Protein AF-A0A6J3I963-F1 (afdb_monomer)

Solvent-accessible surface area (backbone atoms only — not comparable to full-atom values): 12474 Å² total; per-residue (Å²): 133,84,86,84,86,81,82,81,79,80,83,80,79,73,51,94,87,76,82,54,86,85,80,72,84,75,71,73,79,71,76,71,75,76,72,81,67,88,67,84,77,76,77,52,69,67,61,50,49,66,73,35,39,50,32,59,36,83,38,82,44,74,63,53,57,75,84,68,79,45,98,51,82,44,57,46,68,50,53,48,75,38,35,34,54,40,64,46,51,100,45,92,63,35,38,63,40,69,78,34,71,48,73,48,76,45,81,36,41,32,42,38,88,96,61,64,49,81,40,81,46,75,45,80,27,29,77,35,41,44,71,40,73,53,75,86,74,62,89,61,65,83,75,59,95,61,68,88,52,67,83,51,92,48,88,66,37,42,50,38,82,87,74,46,47,64,34,48,40,69,69,57,44,56,56,15,51,80,67,72,23,45,56,41,68,89,77,60,44,66,40,76,71,81,126

Radius of gyration: 38.22 Å; Cα contacts (8 Å, |Δi|>4): 260; chains: 1; bounding box: 121×58×54 Å

Organism: Sapajus apella (NCBI:txid9515)

Foldseek 3Di:
DDDDDDDDDPDQDADPPPRDRPPDPPPPPPPDPPDPPPDPPDDDPVNVQVVQAWWWDWDKDFDDCVLVVDPFPDKVPRIDIATDTGGDDPDPQWDKDAPDKDWDKDWIWGHDPPDIDIDIDIDIHGPGIDIDGDDPPDPPPCPDPQPPQDDDPDPQWDQDSPHSDTWGDPVLQVVLVVVCFGQDTPNRDTDHPDD

Secondary structure (DSSP, 8-state):
---------------TTT-S---------------------PPPHHHHHHHHBSEEEEEEEE--TTTTT---SEEESSEEEEEEEESB-SSTTEEEEEEEEEEEEEEEEEE-SS--EEEEEEEEEEEEEEEEEPP-------------PPPPSSTTEEE-TTT--EEE-HHHHHHHHTTTEEEPTTT--EEE---

InterPro domains:
  IPR000072 PDGF/VEGF domain [PF00341] (54-131)
  IPR000072 PDGF/VEGF domain [PS50278] (41-136)
  IPR000072 PDGF/VEGF domain [SM00141] (52-133)
  IPR000072 PDGF/VEGF domain [cd00135] (52-134)
  IPR023581 Platelet-derived growth factor, conserved site [PS00249] (77-89)
  IPR029034 Cystine-knot cytokine [G3DSA:2.10.90.10] (37-145)
  IPR029034 Cystine-knot cytokine [SSF57501] (39-135)
  IPR036841 Vascular endothelial growth factor, heparin-binding domain superfamily [G3DSA:2.10.160.10] (146-195)
  IPR036841 Vascular endothelial growth factor, heparin-binding domain superfamily [SSF57593] (144-195)
  IPR050507 Platelet-derived/Vascular endothelial growth factor [PTHR12025] (23-195)

Sequence (195 aa):
MQPLDMLGSAAWIFDAATGAPVGFWARASVSQPDAPGHQKKVVSWIDVYTRATCQPREVVVPLTVELMGTVAKQLVPSCVTVQRCGGCCPDDGLECVPTGQHQVRMQILMIRYPSSQLGEMSLEEHSQCECRPKRKGSAVKPDSPRPLCPRCTQRHQRPDHRTCRCRCRRRSFLRCQGRGLELNPDTCRCRKLRR

Structure (mmCIF, N/CA/C/O backbone):
data_AF-A0A6J3I963-F1
#
_entry.id   AF-A0A6J3I963-F1
#
loop_
_atom_site.group_PDB
_atom_site.id
_atom_site.type_symbol
_atom_site.label_atom_id
_atom_site.label_alt_id
_atom_site.label_comp_id
_atom_site.label_asym_id
_atom_site.label_entity_id
_atom_site.label_seq_id
_atom_site.pdbx_PDB_ins_code
_atom_site.Cartn_x
_atom_site.Cartn_y
_atom_site.Cartn_z
_atom_site.occupancy
_atom_site.B_iso_or_equiv
_atom_site.auth_seq_id
_atom_site.auth_comp_id
_atom_site.auth_asym_id
_atom_site.auth_atom_id
_atom_site.pdbx_PDB_model_num
ATOM 1 N N . MET A 1 1 ? -52.551 1.669 17.337 1.00 34.06 1 MET A N 1
ATOM 2 C CA . MET A 1 1 ? -53.541 0.642 17.718 1.00 34.06 1 MET A CA 1
ATOM 3 C C . MET A 1 1 ? -53.037 -0.703 17.216 1.00 34.06 1 MET A C 1
ATOM 5 O O . MET A 1 1 ? -52.920 -0.873 16.012 1.00 34.06 1 MET A O 1
ATOM 9 N N . GLN A 1 2 ? -52.638 -1.581 18.143 1.00 37.78 2 GLN A N 1
ATOM 10 C CA . GLN A 1 2 ? -52.488 -3.029 17.918 1.00 37.78 2 GLN A CA 1
ATOM 11 C C . GLN A 1 2 ? -53.884 -3.659 17.721 1.00 37.78 2 GLN A C 1
ATOM 13 O O . GLN A 1 2 ? -54.884 -2.992 18.001 1.00 37.78 2 GLN A O 1
ATOM 18 N N . PRO A 1 3 ? -53.965 -4.908 17.238 1.00 40.69 3 PRO A N 1
ATOM 19 C CA . PRO A 1 3 ? -54.014 -6.062 18.158 1.00 40.69 3 PRO A CA 1
ATOM 20 C C . PRO A 1 3 ? -53.056 -7.188 17.704 1.00 40.69 3 PRO A C 1
ATOM 22 O O . PRO A 1 3 ? -52.838 -7.367 16.511 1.00 40.69 3 PRO A O 1
ATOM 25 N N . LEU A 1 4 ? -52.224 -7.767 18.577 1.00 31.41 4 LEU A N 1
ATOM 26 C CA . LEU A 1 4 ? -52.459 -8.827 19.582 1.00 31.41 4 LEU A CA 1
ATOM 27 C C . LEU A 1 4 ? -52.826 -10.217 19.007 1.00 31.41 4 LEU A C 1
ATOM 29 O O . LEU A 1 4 ? -53.927 -10.431 18.516 1.00 31.41 4 LEU A O 1
ATOM 33 N N . ASP A 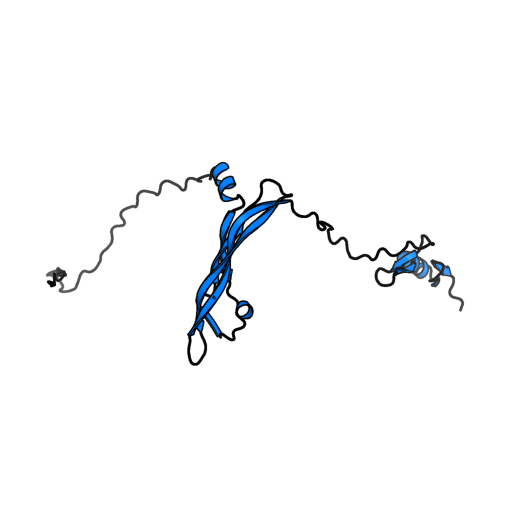1 5 ? -51.848 -11.119 19.168 1.00 33.59 5 ASP A N 1
ATOM 34 C CA . ASP A 1 5 ? -51.908 -12.552 19.490 1.00 33.59 5 ASP A CA 1
ATOM 35 C C . ASP A 1 5 ? -52.588 -13.560 18.552 1.00 33.59 5 ASP A C 1
ATOM 37 O O . ASP A 1 5 ? -53.805 -13.693 18.493 1.00 33.59 5 ASP A O 1
ATOM 41 N N . MET A 1 6 ? -51.755 -14.434 17.977 1.00 34.56 6 MET A N 1
ATOM 42 C CA . MET A 1 6 ? -52.107 -15.839 17.765 1.00 34.56 6 MET A CA 1
ATOM 43 C C . MET A 1 6 ? -50.987 -16.715 18.324 1.00 34.56 6 MET A C 1
ATOM 45 O O . MET A 1 6 ? -49.927 -16.878 17.717 1.00 34.56 6 MET A O 1
ATOM 49 N N . LEU A 1 7 ? -51.240 -17.252 19.519 1.00 39.47 7 LEU A N 1
ATOM 50 C CA . LEU A 1 7 ? -50.490 -18.345 20.122 1.00 39.47 7 LEU A CA 1
ATOM 51 C C . LEU A 1 7 ? -50.419 -19.517 19.132 1.00 39.47 7 LEU A C 1
ATOM 53 O O . LEU A 1 7 ? -51.440 -20.106 18.781 1.00 39.47 7 LEU A O 1
ATOM 57 N N . GLY A 1 8 ? -49.207 -19.894 18.723 1.00 36.50 8 GLY A N 1
ATOM 58 C CA . GLY A 1 8 ? -48.962 -21.159 18.040 1.00 36.50 8 GLY A CA 1
ATO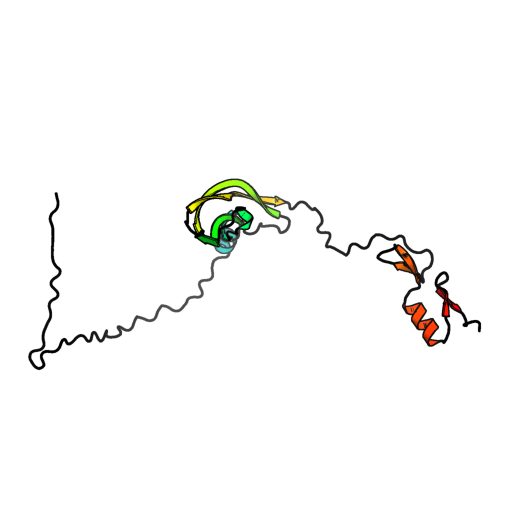M 59 C C . GLY A 1 8 ? -49.196 -22.316 19.007 1.00 36.50 8 GLY A C 1
ATOM 60 O O . GLY A 1 8 ? -48.371 -22.583 19.879 1.00 36.50 8 GLY A O 1
ATOM 61 N N . SER A 1 9 ? -50.337 -22.989 18.874 1.00 36.78 9 SER A N 1
ATOM 62 C CA . SER A 1 9 ? -50.649 -24.211 19.608 1.00 36.78 9 SER A CA 1
ATOM 63 C C . SER A 1 9 ? -49.669 -25.321 19.216 1.00 36.78 9 SER A C 1
ATOM 65 O O . SER A 1 9 ? -49.725 -25.853 18.109 1.00 36.78 9 SER A O 1
ATOM 67 N N . ALA A 1 10 ? -48.772 -25.692 20.128 1.00 41.00 10 ALA A N 1
ATOM 68 C CA . ALA A 1 10 ? -48.041 -26.949 20.037 1.00 41.00 10 ALA A CA 1
ATOM 69 C C . ALA A 1 10 ? -49.033 -28.092 20.301 1.00 41.00 10 ALA A C 1
ATOM 71 O O . ALA A 1 10 ? -49.456 -28.312 21.436 1.00 41.00 10 ALA A O 1
ATOM 72 N N . ALA A 1 11 ? -49.453 -28.783 19.242 1.00 39.06 11 ALA A N 1
ATOM 73 C CA . ALA A 1 11 ? -50.244 -29.998 19.363 1.00 39.06 11 ALA A CA 1
ATOM 74 C C . ALA A 1 11 ? -49.328 -31.139 19.832 1.00 39.06 11 ALA A C 1
ATOM 76 O O . ALA A 1 11 ? -48.533 -31.674 19.061 1.00 39.06 11 ALA A O 1
ATOM 77 N N . TRP A 1 12 ? -49.423 -31.490 21.112 1.00 43.06 12 TRP A N 1
ATOM 78 C CA . TRP A 1 12 ? -48.764 -32.662 21.678 1.00 43.06 12 TRP A CA 1
ATOM 79 C C . TRP A 1 12 ? -49.639 -33.887 21.409 1.00 43.06 12 TRP A C 1
ATOM 81 O O . TRP A 1 12 ? -50.670 -34.068 22.054 1.00 43.06 12 TRP A O 1
ATOM 91 N N . ILE A 1 13 ? -49.254 -34.719 20.440 1.00 50.88 13 ILE A N 1
ATOM 92 C CA . ILE A 1 13 ? -49.876 -36.034 20.260 1.00 50.88 13 ILE A CA 1
ATOM 93 C C . ILE A 1 13 ? -49.223 -36.982 21.272 1.00 50.88 13 ILE A C 1
ATOM 95 O O . ILE A 1 13 ? -48.041 -37.301 21.156 1.00 50.88 13 ILE A O 1
ATOM 99 N N . PHE A 1 14 ? -49.983 -37.388 22.289 1.00 40.78 14 PHE A N 1
ATOM 100 C CA . PHE A 1 14 ? -49.601 -38.446 23.223 1.00 40.78 14 PHE A CA 1
ATOM 101 C C . PHE A 1 14 ? -50.025 -39.806 22.661 1.00 40.78 14 PHE A C 1
ATOM 103 O O . PHE A 1 14 ? -51.159 -39.962 22.211 1.00 40.78 14 PHE A O 1
ATOM 110 N N . ASP A 1 15 ? -49.125 -40.789 22.712 1.00 47.22 15 ASP A N 1
ATOM 111 C CA . ASP A 1 15 ? -49.426 -42.176 22.356 1.00 47.22 15 ASP A CA 1
ATOM 112 C C . ASP A 1 15 ? -50.067 -42.900 23.556 1.00 47.22 15 ASP A C 1
ATOM 114 O O . ASP A 1 15 ? -49.553 -42.850 24.681 1.00 47.22 15 ASP A O 1
ATOM 118 N N . ALA A 1 16 ? -51.213 -43.548 23.334 1.00 48.03 16 ALA A N 1
ATOM 119 C CA . ALA A 1 16 ? -52.093 -44.057 24.390 1.00 48.03 16 ALA A CA 1
ATOM 120 C C . ALA A 1 16 ? -51.614 -45.370 25.047 1.00 48.03 16 ALA A C 1
ATOM 122 O O . ALA A 1 16 ? -52.297 -45.893 25.924 1.00 48.03 16 ALA A O 1
ATOM 123 N N . ALA A 1 17 ? -50.448 -45.900 24.663 1.00 53.09 17 ALA A N 1
ATOM 124 C CA . ALA A 1 17 ? -49.918 -47.146 25.222 1.00 53.09 17 ALA A CA 1
ATOM 125 C C . ALA A 1 17 ? -48.859 -46.958 26.330 1.00 53.09 17 ALA A C 1
ATOM 127 O O . ALA A 1 17 ? -48.680 -47.862 27.143 1.00 53.09 17 ALA A O 1
ATOM 128 N N . THR A 1 18 ? -48.152 -45.820 26.391 1.00 58.38 18 THR A N 1
ATOM 129 C CA . THR A 1 18 ? -46.980 -45.663 27.289 1.00 58.38 18 THR A CA 1
ATOM 130 C C . THR A 1 18 ? -46.799 -44.286 27.933 1.00 58.38 18 THR A C 1
ATOM 132 O O . THR A 1 18 ? -45.948 -44.154 28.810 1.00 58.38 18 THR A O 1
ATOM 135 N N . GLY A 1 19 ? -47.582 -43.262 27.570 1.00 53.75 19 GLY A N 1
ATOM 136 C CA . GLY A 1 19 ? -47.569 -41.972 28.280 1.00 53.75 19 GLY A CA 1
ATOM 137 C C . GLY A 1 19 ? -46.235 -41.204 28.249 1.00 53.75 19 GLY A C 1
ATOM 138 O O . GLY A 1 19 ? -45.990 -40.386 29.133 1.00 53.75 19 GLY A O 1
ATOM 139 N N . ALA A 1 20 ? -45.375 -41.437 27.250 1.00 42.94 20 ALA A N 1
ATOM 140 C CA . ALA A 1 20 ? -44.110 -40.721 27.052 1.00 42.94 20 ALA A CA 1
ATOM 141 C C . ALA A 1 20 ? -44.121 -39.902 25.742 1.00 42.94 20 ALA A C 1
ATOM 143 O O . ALA A 1 20 ? -44.754 -40.322 24.770 1.00 42.94 20 ALA A O 1
ATOM 144 N N . PRO A 1 21 ? -43.420 -38.751 25.668 1.00 45.41 21 PRO A N 1
ATOM 145 C CA . PRO A 1 21 ? -43.322 -37.976 24.433 1.00 45.41 21 PRO A CA 1
ATOM 146 C C . PRO A 1 21 ? -42.456 -38.714 23.398 1.00 45.41 21 PRO A C 1
ATOM 148 O O . PRO A 1 21 ? -41.246 -38.860 23.575 1.00 45.41 21 PRO A O 1
ATOM 151 N N . VAL A 1 22 ? -43.055 -39.155 22.286 1.00 48.78 22 VAL A N 1
ATOM 152 C CA . VAL A 1 22 ? -42.331 -39.761 21.153 1.00 48.78 22 VAL A CA 1
ATOM 153 C C . VAL A 1 22 ? -41.760 -38.648 20.271 1.00 48.78 22 VAL A C 1
ATOM 155 O O . VAL A 1 22 ? -42.289 -38.296 19.222 1.00 48.78 22 VAL A O 1
ATOM 158 N N . GLY A 1 23 ? -40.670 -38.045 20.735 1.00 42.94 23 GLY A N 1
ATOM 159 C CA . GLY A 1 23 ? -39.890 -37.063 19.989 1.00 42.94 23 GLY A CA 1
ATOM 160 C C . GLY A 1 23 ? -38.684 -37.694 19.299 1.00 42.94 23 GLY A C 1
ATOM 161 O O . GLY A 1 23 ? -37.558 -37.361 19.643 1.00 42.94 23 GLY A O 1
ATOM 162 N N . PHE A 1 24 ? -38.893 -38.586 18.328 1.00 34.38 24 PHE A N 1
ATOM 163 C CA . PHE A 1 24 ? -37.840 -38.973 17.384 1.00 34.38 24 PHE A CA 1
ATOM 164 C C . PHE A 1 24 ? -38.253 -38.547 15.981 1.00 34.38 24 PHE A C 1
ATOM 166 O O . PHE A 1 24 ? -38.860 -39.297 15.222 1.00 34.38 24 PHE A O 1
ATOM 173 N N . TRP A 1 25 ? -37.877 -37.324 15.614 1.00 35.88 25 TRP A N 1
ATOM 174 C CA . TRP A 1 25 ? -37.711 -36.988 14.207 1.00 35.88 25 TRP A CA 1
ATOM 175 C C . TRP A 1 25 ? -36.492 -37.765 13.699 1.00 35.88 25 TRP A C 1
ATOM 177 O O . TRP A 1 25 ? -35.382 -37.240 13.631 1.00 35.88 25 TRP A O 1
ATOM 187 N N . ALA A 1 26 ? -36.691 -39.032 13.333 1.00 40.09 26 ALA A N 1
ATOM 188 C CA . ALA A 1 26 ? -35.841 -39.663 12.340 1.00 40.09 26 ALA A CA 1
ATOM 189 C C . ALA A 1 26 ? -36.139 -38.937 11.028 1.00 40.09 26 ALA A C 1
ATOM 191 O O . ALA A 1 26 ? -37.067 -39.270 10.293 1.00 40.09 26 ALA A O 1
ATOM 192 N N . ARG A 1 27 ? -35.397 -37.855 10.787 1.00 39.19 27 ARG A N 1
ATOM 193 C CA . ARG A 1 27 ? -35.377 -37.172 9.503 1.00 39.19 27 ARG A CA 1
ATOM 194 C C . ARG A 1 27 ? -34.900 -38.220 8.506 1.00 39.19 27 ARG A C 1
ATOM 196 O O . ARG A 1 27 ? -33.710 -38.517 8.460 1.00 39.19 27 ARG A O 1
ATOM 203 N N . ALA A 1 28 ? -35.839 -38.823 7.777 1.00 37.72 28 ALA A N 1
ATOM 204 C CA . ALA A 1 28 ? -35.523 -39.609 6.603 1.00 37.72 28 ALA A CA 1
ATOM 205 C C . ALA A 1 28 ? -34.565 -38.752 5.779 1.00 37.72 28 ALA A C 1
ATOM 207 O O . ALA A 1 28 ? -34.888 -37.616 5.415 1.00 37.72 28 ALA A O 1
ATOM 208 N N . SER A 1 29 ? -33.349 -39.253 5.594 1.00 37.66 29 SER A N 1
ATOM 209 C CA . SER A 1 29 ? -32.393 -38.711 4.651 1.00 37.66 29 SER A CA 1
ATOM 210 C C . SER A 1 29 ? -33.042 -38.818 3.280 1.00 37.66 29 SER A C 1
ATOM 212 O O . SER A 1 29 ? -32.926 -39.835 2.602 1.00 37.66 29 SER A O 1
ATOM 214 N N . VAL A 1 30 ? -33.789 -37.776 2.914 1.00 39.50 30 VAL A N 1
ATOM 215 C CA . VAL A 1 30 ? -34.078 -37.441 1.530 1.00 39.50 30 VAL A CA 1
ATOM 216 C C . VAL A 1 30 ? -32.709 -37.381 0.885 1.00 39.50 30 VAL A C 1
ATOM 218 O O . VAL A 1 30 ? -31.916 -36.493 1.200 1.00 39.50 30 VAL A O 1
ATOM 221 N N . SER A 1 31 ? -32.410 -38.390 0.074 1.00 43.31 31 SER A N 1
ATOM 222 C CA . SER A 1 31 ? -31.263 -38.414 -0.810 1.00 43.31 31 SER A CA 1
ATOM 223 C C . SER A 1 31 ? -31.279 -37.097 -1.573 1.00 43.31 31 SER A C 1
ATOM 225 O O . SER A 1 31 ? -32.116 -36.891 -2.453 1.00 43.31 31 SER A O 1
ATOM 227 N N . GLN A 1 32 ? -30.422 -36.162 -1.156 1.00 45.88 32 GLN A N 1
ATOM 228 C CA . GLN A 1 32 ? -30.150 -34.970 -1.938 1.00 45.88 32 GLN A CA 1
ATOM 229 C C . GLN A 1 32 ? -29.733 -35.473 -3.319 1.00 45.88 32 GLN A C 1
ATOM 231 O O . GLN A 1 32 ? -28.824 -36.303 -3.381 1.00 45.88 32 GLN A O 1
ATOM 236 N N . PRO A 1 33 ? -30.391 -35.036 -4.406 1.00 45.09 33 PRO A N 1
ATOM 237 C CA . PRO A 1 33 ? -29.907 -35.358 -5.733 1.00 45.09 33 PRO A CA 1
ATOM 238 C C . PRO A 1 33 ? -28.466 -34.864 -5.814 1.00 45.09 33 PRO A C 1
ATOM 240 O O . PRO A 1 33 ? -28.183 -33.717 -5.451 1.00 45.09 33 PRO A O 1
ATOM 243 N N . ASP A 1 34 ? -27.576 -35.776 -6.204 1.00 43.50 34 ASP A N 1
ATOM 244 C CA . ASP A 1 34 ? -26.158 -35.542 -6.414 1.00 43.50 34 ASP A CA 1
ATOM 245 C C . ASP A 1 34 ? -25.936 -34.155 -7.009 1.00 43.50 34 ASP A C 1
ATOM 247 O O . ASP A 1 34 ? -26.450 -33.820 -8.082 1.00 43.50 34 ASP A O 1
ATOM 251 N N . ALA A 1 35 ? -25.199 -33.325 -6.266 1.00 56.38 35 ALA A N 1
ATOM 252 C CA . ALA A 1 35 ? -24.779 -32.023 -6.741 1.00 56.38 35 ALA A CA 1
ATOM 253 C C . ALA A 1 35 ? -24.167 -32.212 -8.139 1.00 56.38 35 ALA A C 1
ATOM 255 O O . ALA A 1 35 ? -23.277 -33.059 -8.287 1.00 56.38 35 ALA A O 1
ATOM 256 N N . PRO A 1 36 ? -24.621 -31.472 -9.169 1.00 51.66 36 PRO A N 1
ATOM 257 C CA . PRO A 1 36 ? -24.020 -31.579 -10.485 1.00 51.66 36 PRO A CA 1
ATOM 258 C C . PRO A 1 36 ? -22.542 -31.266 -10.296 1.00 51.66 36 PRO A C 1
ATOM 260 O O . PRO A 1 36 ? -22.197 -30.236 -9.708 1.00 51.66 36 PRO A O 1
ATOM 263 N N . GLY A 1 37 ? -21.710 -32.236 -10.685 1.00 49.84 37 GLY A N 1
ATOM 264 C CA . GLY A 1 37 ? -20.303 -32.310 -10.329 1.00 49.84 37 GLY A CA 1
ATOM 265 C C . GLY A 1 37 ? -19.619 -30.960 -10.423 1.00 49.84 37 GLY A C 1
ATOM 266 O O . GLY A 1 37 ? -19.950 -30.164 -11.297 1.00 49.84 37 GLY A O 1
ATOM 267 N N . HIS A 1 38 ? -18.678 -30.721 -9.510 1.00 63.34 38 HIS A N 1
ATOM 268 C CA . HIS A 1 38 ? -17.815 -29.546 -9.459 1.00 63.34 38 HIS A CA 1
ATOM 269 C C . HIS A 1 38 ? -17.193 -29.287 -10.841 1.00 63.34 38 HIS A C 1
ATOM 271 O O . HIS A 1 38 ? -16.091 -29.742 -11.155 1.00 63.34 38 HIS A O 1
ATOM 277 N N . GLN A 1 39 ? -17.937 -28.598 -11.707 1.00 63.56 39 GLN A N 1
ATOM 278 C CA . GLN A 1 39 ? -17.467 -28.187 -13.008 1.00 63.56 39 GLN A CA 1
ATOM 279 C C . GLN A 1 39 ? -16.345 -27.220 -12.692 1.00 63.56 39 GLN A C 1
ATOM 281 O O . GLN A 1 39 ? -16.548 -26.228 -11.987 1.00 63.56 39 GLN A O 1
ATOM 286 N N . LYS A 1 40 ? -15.140 -27.536 -13.167 1.00 74.81 40 LYS A N 1
ATOM 287 C CA . LYS A 1 40 ? -14.005 -26.622 -13.102 1.00 74.81 40 LYS A CA 1
ATOM 288 C C . LYS A 1 40 ? -14.381 -25.397 -13.933 1.00 74.81 40 LYS A C 1
ATOM 290 O O . LYS A 1 40 ? -14.152 -2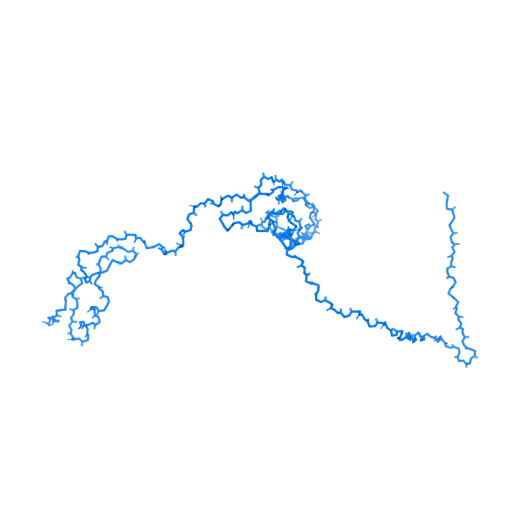5.366 -15.138 1.00 74.81 40 LYS A O 1
ATOM 295 N N . LYS A 1 41 ? -15.034 -24.420 -13.301 1.00 84.12 41 LYS A N 1
ATOM 296 C CA . LYS A 1 41 ? -15.456 -23.174 -13.932 1.00 84.12 41 LYS A CA 1
ATOM 297 C C . LYS A 1 41 ? -14.197 -22.364 -14.200 1.00 84.12 41 LYS A C 1
ATOM 299 O O . LYS A 1 41 ? -13.683 -21.683 -13.316 1.00 84.12 41 LYS A O 1
ATOM 304 N N . VAL A 1 42 ? -13.666 -22.499 -15.410 1.00 89.25 42 VAL A N 1
ATOM 305 C CA . VAL A 1 42 ? -12.550 -21.679 -15.874 1.00 89.25 42 VAL A CA 1
ATOM 306 C C . VAL A 1 42 ? -13.076 -20.258 -16.023 1.00 89.25 42 VAL A C 1
ATOM 308 O O . VAL A 1 42 ? -14.026 -20.012 -16.764 1.00 89.25 42 VAL A O 1
ATOM 311 N N . VAL A 1 43 ? -12.493 -19.329 -15.271 1.00 91.62 43 VAL A N 1
ATOM 312 C CA . VAL A 1 43 ? -12.813 -17.909 -15.419 1.00 91.62 43 VAL A CA 1
ATOM 313 C C . VAL A 1 43 ? -12.223 -17.420 -16.740 1.00 91.62 43 VAL A C 1
ATOM 315 O O . VAL A 1 43 ? -11.081 -17.758 -17.057 1.00 91.62 43 VAL A O 1
ATOM 318 N N . SER A 1 44 ? -12.992 -16.653 -17.517 1.00 95.44 44 SER A N 1
ATOM 319 C CA . SER A 1 44 ? -12.535 -16.174 -18.822 1.00 95.44 44 SER A CA 1
ATOM 320 C C . SER A 1 44 ? -11.318 -15.253 -18.675 1.00 95.44 44 SER A C 1
ATOM 322 O O . SER A 1 44 ? -11.162 -14.562 -17.666 1.00 95.44 44 SER A O 1
ATOM 324 N N . TRP A 1 45 ? -10.445 -15.221 -19.684 1.00 93.94 45 TRP A N 1
ATOM 325 C CA . TRP A 1 45 ? -9.258 -14.360 -19.649 1.00 93.94 45 TRP A CA 1
ATOM 326 C C . TRP A 1 45 ? -9.622 -12.876 -19.514 1.00 93.94 45 TRP A C 1
ATOM 328 O O . TRP A 1 45 ? -8.970 -12.161 -18.758 1.00 93.94 45 TRP A O 1
ATOM 338 N N . ILE A 1 46 ? -10.699 -12.436 -20.173 1.00 94.06 46 ILE A N 1
ATOM 339 C CA . ILE A 1 46 ? -11.207 -11.061 -20.074 1.00 94.06 46 ILE A CA 1
ATOM 340 C C . ILE A 1 46 ? -11.595 -10.752 -18.623 1.00 94.06 46 ILE A C 1
ATOM 342 O O . ILE A 1 46 ? -11.143 -9.755 -18.070 1.00 94.06 46 ILE A O 1
ATOM 346 N N . ASP A 1 47 ? -12.330 -11.648 -17.960 1.00 93.56 47 ASP A N 1
ATOM 347 C CA . ASP A 1 47 ? -12.724 -11.458 -16.559 1.00 93.56 47 ASP A CA 1
ATOM 348 C C . ASP A 1 47 ? -11.524 -11.464 -15.605 1.00 93.56 47 ASP A C 1
ATOM 350 O O . ASP A 1 47 ? -11.542 -10.803 -14.566 1.00 93.56 47 ASP A O 1
ATOM 354 N N . VAL A 1 48 ? -10.478 -12.236 -15.910 1.00 93.75 48 VAL A N 1
ATOM 355 C CA . VAL A 1 48 ? -9.226 -12.203 -15.143 1.00 93.75 48 VAL A CA 1
ATOM 356 C C . VAL A 1 48 ? -8.525 -10.864 -15.348 1.00 93.75 48 VAL A C 1
ATOM 358 O O . VAL A 1 48 ? -8.157 -10.228 -14.365 1.00 93.75 48 VAL A O 1
ATOM 361 N N . TYR A 1 49 ? -8.387 -10.411 -16.593 1.00 92.94 49 TYR A N 1
ATOM 362 C CA . TYR A 1 49 ? -7.708 -9.167 -16.944 1.00 92.94 49 TYR A CA 1
ATOM 363 C C . TYR A 1 49 ? -8.410 -7.939 -16.350 1.00 92.94 49 TYR A C 1
ATOM 365 O O . TYR A 1 49 ? -7.794 -7.157 -15.623 1.00 92.94 49 TYR A O 1
ATOM 373 N N . THR A 1 50 ? -9.722 -7.811 -16.555 1.00 92.19 50 THR A N 1
ATOM 374 C CA . THR A 1 50 ? -10.528 -6.708 -16.013 1.00 92.19 50 THR A CA 1
ATOM 375 C C . THR A 1 50 ? -10.488 -6.696 -14.489 1.00 92.19 50 THR A C 1
ATOM 377 O O . THR A 1 50 ? -10.259 -5.653 -13.880 1.00 92.19 50 THR A O 1
ATOM 380 N N . ARG A 1 51 ? -10.607 -7.864 -13.841 1.00 93.31 51 ARG A N 1
ATOM 381 C CA . ARG A 1 51 ? -10.491 -7.951 -12.378 1.00 93.31 51 ARG A CA 1
ATOM 382 C C . ARG A 1 51 ? -9.070 -7.815 -11.870 1.00 93.31 51 ARG A C 1
ATOM 384 O O . ARG A 1 51 ? -8.939 -7.669 -10.662 1.00 93.31 51 ARG A O 1
ATOM 391 N N . ALA A 1 52 ? -8.036 -7.857 -12.701 1.00 93.56 52 ALA A N 1
ATOM 392 C CA . ALA A 1 52 ? -6.648 -7.653 -12.292 1.00 93.56 52 ALA A CA 1
ATOM 393 C C . ALA A 1 52 ? -6.142 -6.233 -12.582 1.00 93.56 52 ALA A C 1
ATOM 395 O O . ALA A 1 52 ? -5.151 -5.829 -11.986 1.00 93.56 52 ALA A O 1
ATOM 396 N N . THR A 1 53 ? -6.832 -5.455 -13.420 1.00 95.06 53 THR A N 1
ATOM 397 C CA . THR A 1 53 ? -6.416 -4.096 -13.814 1.00 95.06 53 THR A CA 1
ATOM 398 C C . THR A 1 53 ? -6.326 -3.147 -12.608 1.00 95.06 53 THR A C 1
ATOM 400 O O . THR A 1 53 ? -7.047 -3.312 -11.619 1.00 95.06 53 THR A O 1
ATOM 403 N N . CYS A 1 54 ? -5.415 -2.170 -12.673 1.00 96.06 54 CYS A N 1
ATOM 404 C CA . CYS A 1 54 ? -5.238 -1.112 -11.672 1.00 96.06 54 CYS A CA 1
ATOM 405 C C . CYS A 1 54 ? -6.555 -0.369 -11.388 1.00 96.06 54 CYS A C 1
ATOM 407 O O . CYS A 1 54 ? -7.059 0.358 -12.240 1.00 96.06 54 CYS A O 1
ATOM 409 N N . GLN A 1 55 ? -7.104 -0.555 -10.186 1.00 95.62 55 GLN A N 1
ATOM 410 C CA . GLN A 1 55 ? -8.327 0.106 -9.721 1.00 95.62 55 GLN A CA 1
ATOM 411 C C . GLN A 1 55 ? -8.357 0.169 -8.182 1.00 95.62 55 GLN A C 1
ATOM 413 O O . GLN A 1 55 ? -7.611 -0.577 -7.533 1.00 95.62 55 GLN A O 1
ATOM 418 N N . PRO A 1 56 ? -9.203 1.022 -7.574 1.00 96.38 56 PRO A N 1
ATOM 419 C CA . PRO A 1 56 ? -9.446 0.996 -6.135 1.00 96.38 56 PRO A CA 1
ATOM 420 C C . PRO A 1 56 ? -10.041 -0.350 -5.707 1.00 96.38 56 PRO A C 1
ATOM 422 O O . PRO A 1 56 ? -11.017 -0.828 -6.288 1.00 96.38 56 PRO A O 1
ATOM 425 N N . ARG A 1 57 ? -9.432 -0.986 -4.708 1.00 95.56 57 ARG A N 1
ATOM 426 C CA . ARG A 1 57 ? -9.824 -2.297 -4.182 1.00 95.56 57 ARG A CA 1
ATOM 427 C C . ARG A 1 57 ? -9.889 -2.261 -2.676 1.00 95.56 57 ARG A C 1
ATOM 429 O O . ARG A 1 57 ? -9.083 -1.587 -2.038 1.00 95.56 57 ARG A O 1
ATOM 436 N N . GLU A 1 58 ? -10.783 -3.071 -2.140 1.00 95.06 58 GLU A N 1
ATOM 437 C CA . GLU A 1 58 ? -10.942 -3.209 -0.707 1.00 95.06 58 GLU A CA 1
ATOM 438 C C . GLU A 1 58 ? -9.754 -3.987 -0.140 1.00 95.06 58 GLU A C 1
ATOM 440 O O . GLU A 1 58 ? -9.481 -5.127 -0.530 1.00 95.06 58 GLU A O 1
ATOM 445 N N . VAL A 1 59 ? -9.011 -3.345 0.757 1.00 95.19 59 VAL A N 1
ATOM 446 C CA . VAL A 1 59 ? -7.865 -3.941 1.437 1.00 95.19 59 VAL A CA 1
ATOM 447 C C . VAL A 1 59 ? -8.095 -3.863 2.936 1.00 95.19 59 VAL A C 1
ATOM 449 O O . VAL A 1 59 ? -8.444 -2.813 3.474 1.00 95.19 59 VAL A O 1
ATOM 452 N N . VAL A 1 60 ? -7.871 -4.987 3.616 1.00 94.62 60 VAL A N 1
ATOM 453 C CA . VAL A 1 60 ? -7.911 -5.063 5.077 1.00 94.62 60 VAL A CA 1
ATOM 454 C C . VAL A 1 60 ? -6.621 -4.466 5.628 1.00 94.62 60 VAL A C 1
ATOM 456 O O . VAL A 1 60 ? -5.534 -5.002 5.412 1.00 94.62 60 VAL A O 1
ATOM 459 N N . VAL A 1 61 ? -6.745 -3.364 6.358 1.00 91.19 61 VAL A N 1
ATOM 460 C CA . VAL A 1 61 ? -5.633 -2.701 7.032 1.00 91.19 61 VAL A CA 1
ATOM 461 C C . VAL A 1 61 ? -5.716 -3.008 8.530 1.00 91.19 61 VAL A C 1
ATOM 463 O O . VAL A 1 61 ? -6.736 -2.710 9.162 1.00 91.19 61 VAL A O 1
ATOM 466 N N . PRO A 1 62 ? -4.676 -3.624 9.122 1.00 90.25 62 PRO A N 1
ATOM 467 C CA . PRO A 1 62 ? -4.630 -3.839 10.560 1.00 90.25 62 PRO A CA 1
ATOM 468 C C . PRO A 1 62 ? -4.482 -2.499 11.283 1.00 90.25 62 PRO A C 1
ATOM 470 O O . PRO A 1 62 ? -3.673 -1.654 10.899 1.00 90.25 62 PRO A O 1
ATOM 473 N N . LEU A 1 63 ? -5.249 -2.321 12.353 1.00 86.06 63 LEU A N 1
ATOM 474 C CA . LEU A 1 63 ? -5.160 -1.152 13.212 1.00 86.06 63 LEU A CA 1
ATOM 475 C C . LEU A 1 63 ? -4.122 -1.407 14.300 1.00 86.06 63 LEU A C 1
ATOM 477 O O . LEU A 1 63 ? -4.312 -2.262 15.167 1.00 86.06 63 LEU A O 1
ATOM 481 N N . THR A 1 64 ? -3.018 -0.665 14.263 1.00 74.62 64 THR A N 1
ATOM 482 C CA . THR A 1 64 ? -1.988 -0.726 15.302 1.00 74.62 64 THR A CA 1
ATOM 483 C C . THR A 1 64 ? -2.105 0.453 16.255 1.00 74.62 64 THR A C 1
ATOM 485 O O . THR A 1 64 ? -2.473 1.565 15.883 1.00 74.62 64 THR A O 1
ATOM 488 N N . VAL A 1 65 ? -1.746 0.199 17.510 1.00 65.19 65 VAL A N 1
ATOM 489 C CA . VAL A 1 65 ? -1.742 1.190 18.593 1.00 65.19 65 VAL A CA 1
ATOM 490 C C . VAL A 1 65 ? -0.809 2.370 18.298 1.00 65.19 65 VAL A C 1
ATOM 492 O O . VAL A 1 65 ? -1.080 3.505 18.685 1.00 65.19 65 VAL A O 1
ATOM 495 N N . GLU A 1 66 ? 0.239 2.112 17.522 1.00 62.03 66 GLU A N 1
ATOM 496 C CA . GLU A 1 66 ? 1.214 3.098 17.058 1.00 62.03 66 GLU A CA 1
ATOM 497 C C . GLU A 1 66 ? 0.627 4.084 16.043 1.00 62.03 66 GLU A C 1
ATOM 499 O O . GLU A 1 66 ? 0.923 5.274 16.118 1.00 62.03 66 GLU A O 1
ATOM 504 N N . LEU A 1 67 ? -0.259 3.628 15.147 1.00 63.00 67 LEU A N 1
ATOM 505 C CA . LEU A 1 67 ? -0.889 4.482 14.133 1.00 63.00 67 LEU A CA 1
ATOM 506 C C . LEU A 1 67 ? -1.762 5.582 14.758 1.00 63.00 67 LEU A C 1
ATOM 508 O O . LEU A 1 67 ? -1.958 6.641 14.172 1.00 63.00 67 LEU A O 1
ATOM 512 N N . MET A 1 68 ? -2.275 5.330 15.960 1.00 60.94 68 MET A N 1
ATOM 513 C CA . MET A 1 68 ? -3.206 6.204 16.670 1.00 60.94 68 MET A CA 1
ATOM 514 C C . MET A 1 68 ? -2.591 6.898 17.894 1.00 60.94 68 MET A C 1
ATOM 516 O O . MET A 1 68 ? -3.305 7.603 18.608 1.00 60.94 68 MET A O 1
ATOM 520 N N . GLY A 1 69 ? -1.299 6.681 18.177 1.00 60.69 69 GLY A N 1
ATOM 521 C CA . GLY A 1 69 ? -0.576 7.337 19.277 1.00 60.69 69 GLY A CA 1
ATOM 522 C C . GLY A 1 69 ? -1.215 7.171 20.663 1.00 60.69 69 GLY A C 1
ATOM 523 O O . GLY A 1 69 ? -1.002 7.997 21.548 1.00 60.69 69 GLY A O 1
ATOM 524 N N . THR A 1 70 ? -2.045 6.145 20.864 1.00 61.91 70 THR A N 1
ATOM 525 C CA . THR A 1 70 ? -2.937 6.038 22.023 1.00 61.91 70 THR A CA 1
ATOM 526 C C . THR A 1 70 ? -2.695 4.757 22.800 1.00 61.91 70 THR A C 1
ATOM 528 O O . THR A 1 70 ? -2.760 3.682 22.234 1.00 61.91 70 THR A O 1
ATOM 531 N N . VAL A 1 71 ? -2.510 4.836 24.121 1.00 65.75 71 VAL A N 1
ATOM 532 C CA . VAL A 1 71 ? -2.277 3.669 24.997 1.00 65.75 71 VAL A CA 1
ATOM 533 C C . VAL A 1 71 ? -3.589 2.902 25.248 1.00 65.75 71 VAL A C 1
ATOM 535 O O . VAL A 1 71 ? -4.167 2.950 26.332 1.00 65.75 71 VAL A O 1
ATOM 538 N N . ALA A 1 72 ? -4.135 2.251 24.219 1.00 65.56 72 ALA A N 1
ATOM 539 C CA . ALA A 1 72 ? -5.241 1.305 24.363 1.00 65.56 72 ALA A CA 1
ATOM 540 C C . ALA A 1 72 ? -4.706 -0.113 24.596 1.00 65.56 72 ALA A C 1
ATOM 542 O O . ALA A 1 72 ? -3.695 -0.495 24.013 1.00 65.56 72 ALA A O 1
ATOM 543 N N . LYS A 1 73 ? -5.403 -0.912 25.417 1.00 73.25 73 LYS A N 1
ATOM 544 C CA . LYS A 1 73 ? -5.066 -2.335 25.578 1.00 73.25 73 LYS A CA 1
ATOM 545 C C . LYS A 1 73 ? -5.445 -3.119 24.322 1.00 73.25 73 LYS A C 1
ATOM 547 O O . LYS A 1 73 ? -4.743 -4.048 23.941 1.00 73.25 73 LYS A O 1
ATOM 552 N N . GLN A 1 74 ? -6.559 -2.737 23.695 1.00 82.12 74 GLN A N 1
ATOM 553 C CA . GLN A 1 74 ? -7.066 -3.358 22.479 1.00 82.12 74 GLN A CA 1
ATOM 554 C C . GLN A 1 74 ? -7.974 -2.396 21.702 1.00 82.12 74 GLN A C 1
ATOM 556 O O . GLN A 1 74 ? -8.666 -1.564 22.296 1.00 82.12 74 GLN A O 1
ATOM 561 N N . LEU A 1 75 ? -7.979 -2.549 20.377 1.00 86.44 75 L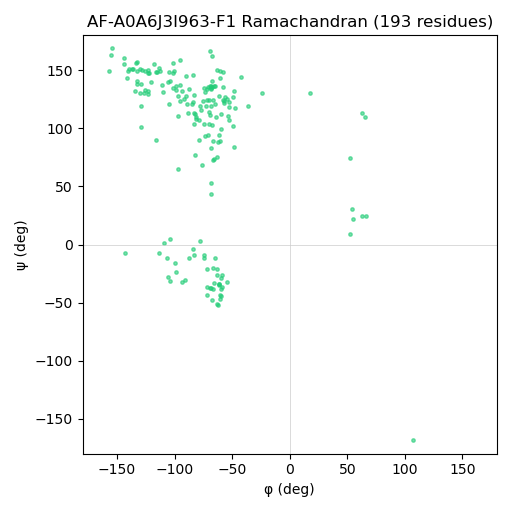EU A N 1
ATOM 562 C CA . LEU A 1 75 ? -8.914 -1.910 19.455 1.00 86.44 75 LEU A CA 1
ATOM 563 C C . LEU A 1 75 ? -9.948 -2.905 18.942 1.00 86.44 75 LEU A C 1
ATOM 565 O O . LEU A 1 75 ? -9.601 -4.046 18.626 1.00 86.44 75 LEU A O 1
ATOM 569 N N . VAL A 1 76 ? -11.199 -2.460 18.837 1.00 89.06 76 VAL A N 1
ATOM 570 C CA . VAL A 1 76 ? -12.290 -3.243 18.255 1.00 89.06 76 VAL A CA 1
ATOM 571 C C . VAL A 1 76 ? -13.021 -2.407 17.193 1.00 89.06 76 VAL A C 1
ATOM 573 O O . VAL A 1 76 ? -13.579 -1.362 17.536 1.00 89.06 76 VAL A O 1
ATOM 576 N N . PRO A 1 77 ? -13.048 -2.857 15.923 1.00 92.19 77 PRO A N 1
ATOM 577 C CA . PRO A 1 77 ? -12.332 -4.022 15.386 1.00 92.19 77 PRO A CA 1
ATOM 578 C C . PRO A 1 77 ? -10.802 -3.816 15.376 1.00 92.19 77 PRO A C 1
ATOM 580 O O . PRO A 1 77 ? -10.315 -2.693 15.470 1.00 92.19 77 PRO A O 1
ATOM 583 N N . SER A 1 78 ? -10.029 -4.901 15.264 1.00 89.06 78 SER A N 1
ATOM 584 C CA . SER A 1 78 ? -8.559 -4.834 15.150 1.00 89.06 78 SER A CA 1
ATOM 585 C C . SER A 1 78 ? -8.071 -4.566 13.721 1.00 89.06 78 SER A C 1
ATOM 587 O O . SER A 1 78 ? -6.883 -4.351 13.499 1.00 89.06 78 SER A O 1
ATOM 589 N N . CYS A 1 79 ? -8.966 -4.615 12.738 1.00 91.44 79 CYS A N 1
ATOM 590 C CA . CYS A 1 79 ? -8.705 -4.283 11.346 1.00 91.44 79 CYS A CA 1
ATOM 591 C C . CYS A 1 79 ? -9.933 -3.605 10.738 1.00 91.44 79 CYS A C 1
ATOM 593 O O . CYS A 1 79 ? -11.057 -3.800 11.198 1.00 91.44 79 CYS A O 1
ATOM 595 N N . VAL A 1 80 ? -9.703 -2.807 9.704 1.00 92.94 80 VAL A N 1
ATOM 596 C CA . VAL A 1 80 ? -10.749 -2.130 8.932 1.00 92.94 80 VAL A CA 1
ATOM 597 C C . VAL A 1 80 ? -10.480 -2.320 7.453 1.00 92.94 80 VAL A C 1
ATOM 599 O O . VAL A 1 80 ? -9.344 -2.582 7.054 1.00 92.94 80 VAL A O 1
ATOM 602 N N . THR A 1 81 ? -11.514 -2.193 6.637 1.00 94.75 81 THR A N 1
ATOM 603 C CA . THR A 1 81 ? -11.370 -2.202 5.188 1.00 94.75 81 THR A CA 1
ATOM 604 C C . THR A 1 81 ? -11.366 -0.781 4.645 1.00 94.75 81 THR A C 1
ATOM 606 O O . THR A 1 81 ? -12.129 0.072 5.092 1.00 94.75 81 THR A O 1
ATOM 609 N N . VAL A 1 82 ? -10.453 -0.517 3.712 1.00 95.19 82 VAL A N 1
ATOM 610 C CA . VAL A 1 82 ? -10.336 0.764 3.004 1.00 95.19 82 VAL A CA 1
ATOM 611 C C . VAL A 1 82 ? -10.036 0.511 1.537 1.00 95.19 82 VAL A C 1
ATOM 613 O O . VAL A 1 82 ? -9.385 -0.480 1.190 1.00 95.19 82 VAL A O 1
ATOM 616 N N . GLN A 1 83 ? -10.459 1.426 0.671 1.00 96.06 83 GLN A N 1
ATOM 617 C CA . GLN A 1 83 ? -10.102 1.368 -0.740 1.00 96.06 83 GLN A CA 1
ATOM 618 C C . GLN A 1 83 ? -8.650 1.807 -0.937 1.00 96.06 83 GLN A C 1
ATOM 620 O O . GLN A 1 83 ? -8.238 2.906 -0.562 1.00 96.06 83 GLN A O 1
ATOM 625 N N . ARG A 1 84 ? -7.846 0.943 -1.550 1.00 96.00 84 ARG A N 1
ATOM 626 C CA . ARG A 1 84 ? -6.466 1.241 -1.945 1.00 96.00 84 ARG A CA 1
ATOM 627 C C . ARG A 1 84 ? -6.252 0.849 -3.392 1.00 96.00 84 ARG A C 1
ATOM 629 O O . ARG A 1 84 ? -6.886 -0.065 -3.911 1.00 96.00 84 ARG A O 1
ATOM 636 N N . CYS A 1 85 ? -5.338 1.544 -4.051 1.00 96.19 85 CYS A N 1
ATOM 637 C CA . CYS A 1 85 ? -4.968 1.211 -5.418 1.00 96.19 85 CYS A CA 1
ATOM 638 C C . CYS A 1 85 ? -4.263 -0.140 -5.440 1.00 96.19 85 CYS A C 1
ATOM 640 O O . CYS A 1 85 ? -3.271 -0.341 -4.741 1.00 96.19 85 CYS A O 1
ATOM 642 N N . GLY A 1 86 ? -4.783 -1.058 -6.247 1.00 94.31 86 GLY A N 1
ATOM 643 C CA . GLY A 1 86 ? -4.213 -2.385 -6.406 1.00 94.31 86 GLY A CA 1
ATOM 644 C C . GLY A 1 86 ? -4.553 -2.993 -7.759 1.00 94.31 86 GLY A C 1
ATOM 645 O O . GLY A 1 86 ? -5.409 -2.503 -8.498 1.00 94.31 86 GLY A O 1
ATOM 646 N N . GLY A 1 87 ? -3.891 -4.100 -8.070 1.00 94.38 87 GLY A N 1
ATOM 647 C CA . GLY A 1 87 ? -3.921 -4.718 -9.393 1.00 94.38 87 GLY A CA 1
ATOM 648 C C . GLY A 1 87 ? -2.605 -4.515 -10.139 1.00 94.38 87 GLY A C 1
ATOM 649 O O . GLY A 1 87 ? -1.600 -4.105 -9.557 1.00 94.38 87 GLY A O 1
ATOM 650 N N . CYS A 1 88 ? -2.614 -4.827 -11.428 1.00 93.56 88 CYS A N 1
ATOM 651 C CA . CYS A 1 88 ? -1.479 -4.707 -12.327 1.00 93.56 88 CYS A CA 1
ATOM 652 C C . CYS A 1 88 ? -1.763 -3.720 -13.464 1.00 93.56 88 CYS A C 1
ATOM 654 O O . CYS A 1 88 ? -2.911 -3.450 -13.829 1.00 93.56 88 CYS A O 1
ATOM 656 N N . CYS A 1 89 ? -0.681 -3.169 -14.005 1.00 94.88 89 CYS A N 1
ATOM 657 C CA . CYS A 1 89 ? -0.700 -2.384 -15.230 1.00 94.88 89 CYS A CA 1
ATOM 658 C C . CYS A 1 89 ? -0.348 -3.282 -16.429 1.00 94.88 89 CYS A C 1
ATOM 660 O O . CYS A 1 89 ? 0.272 -4.327 -16.226 1.00 94.88 89 CYS A O 1
ATOM 662 N N . PRO A 1 90 ? -0.716 -2.893 -17.664 1.00 92.00 90 PRO A N 1
ATOM 663 C CA . PRO A 1 90 ? -0.409 -3.675 -18.866 1.00 92.00 90 PRO A CA 1
ATOM 664 C C . PRO A 1 90 ? 1.095 -3.855 -19.111 1.00 92.00 90 PRO A C 1
ATOM 666 O O . PRO A 1 90 ? 1.513 -4.913 -19.570 1.00 92.00 90 PRO A O 1
ATOM 669 N N . ASP A 1 91 ? 1.892 -2.838 -18.769 1.00 91.38 91 ASP A N 1
ATOM 670 C CA . ASP A 1 91 ? 3.346 -2.846 -18.906 1.00 91.38 91 ASP A CA 1
ATOM 671 C C . ASP A 1 91 ? 4.035 -2.881 -17.537 1.00 91.38 91 ASP A C 1
ATOM 673 O O . ASP A 1 91 ? 3.719 -2.091 -16.644 1.00 91.38 91 ASP A O 1
ATOM 677 N N . ASP A 1 92 ? 5.081 -3.699 -17.403 1.00 87.56 92 ASP A N 1
ATOM 678 C CA . ASP A 1 92 ? 5.897 -3.787 -16.180 1.00 87.56 92 ASP A CA 1
ATOM 679 C C . ASP A 1 92 ? 6.626 -2.475 -15.837 1.00 87.56 92 ASP A C 1
ATOM 681 O O . ASP A 1 92 ? 7.026 -2.242 -14.689 1.00 87.56 92 ASP A O 1
ATOM 685 N N . GLY A 1 93 ? 6.806 -1.603 -16.835 1.00 88.06 93 GLY A N 1
ATOM 686 C CA . GLY A 1 93 ? 7.369 -0.263 -16.678 1.00 88.06 93 GLY A CA 1
ATOM 687 C C . GLY A 1 93 ? 6.415 0.745 -16.031 1.00 88.06 93 GLY A C 1
ATOM 688 O O . GLY A 1 93 ? 6.846 1.849 -15.699 1.00 88.06 93 GLY A O 1
ATOM 689 N N . LEU A 1 94 ? 5.145 0.383 -15.841 1.00 92.81 94 LEU A N 1
ATOM 690 C CA . LEU A 1 94 ? 4.133 1.208 -15.194 1.00 92.81 94 LEU A CA 1
ATOM 691 C C . LEU A 1 94 ? 3.926 0.763 -13.738 1.00 92.81 94 LEU A C 1
ATOM 693 O O . LEU A 1 94 ? 4.095 -0.404 -13.381 1.00 92.81 94 LEU A O 1
ATOM 697 N N . GLU A 1 95 ? 3.565 1.708 -12.880 1.00 94.38 95 GLU A N 1
ATOM 698 C CA . GLU A 1 95 ? 3.129 1.487 -11.503 1.00 94.38 95 GLU A CA 1
ATOM 699 C C . GLU A 1 95 ? 1.710 2.018 -11.303 1.00 94.38 95 GLU A C 1
ATOM 701 O O . GLU A 1 95 ? 1.349 3.071 -11.827 1.00 94.38 95 GLU A O 1
ATOM 706 N N . CYS A 1 96 ? 0.904 1.264 -10.553 1.00 95.19 96 CYS A N 1
ATOM 707 C CA . CYS A 1 96 ? -0.451 1.653 -10.180 1.00 95.19 96 CYS A CA 1
ATOM 708 C C . CYS A 1 96 ? -0.369 2.607 -8.986 1.00 95.19 96 CYS A C 1
ATOM 710 O O . CYS A 1 96 ? -0.029 2.184 -7.880 1.00 95.19 96 CYS A O 1
ATOM 712 N N . VAL A 1 97 ? -0.647 3.889 -9.217 1.00 95.31 97 VAL A N 1
ATOM 713 C CA . VAL A 1 97 ? -0.517 4.948 -8.208 1.00 95.31 97 VAL A CA 1
ATOM 714 C C . VAL A 1 97 ? -1.847 5.670 -7.995 1.00 95.31 97 VAL A C 1
ATOM 716 O O . VAL A 1 97 ? -2.633 5.792 -8.940 1.00 95.31 97 VAL A O 1
ATOM 719 N N . PRO A 1 98 ? -2.127 6.149 -6.769 1.00 96.06 98 PRO A N 1
ATOM 720 C CA . PRO A 1 98 ? -3.305 6.963 -6.514 1.00 96.06 98 PRO A CA 1
ATOM 721 C C . PRO A 1 98 ? -3.187 8.327 -7.192 1.00 96.06 98 PRO A C 1
ATOM 723 O O . PRO A 1 98 ? -2.156 8.994 -7.111 1.00 96.06 98 PRO A O 1
ATOM 726 N N . THR A 1 99 ? -4.267 8.750 -7.839 1.00 94.31 99 THR A N 1
ATOM 727 C CA . THR A 1 99 ? -4.432 10.111 -8.372 1.00 94.31 99 THR A CA 1
ATOM 728 C C . THR A 1 99 ? -5.395 10.939 -7.542 1.00 94.31 99 THR A C 1
ATOM 730 O O . THR A 1 99 ? -5.245 12.156 -7.460 1.00 94.31 99 THR A O 1
ATOM 733 N N . GLY A 1 100 ? -6.344 10.272 -6.888 1.00 94.25 100 GLY A N 1
ATOM 734 C CA . GLY A 1 100 ? -7.247 10.853 -5.912 1.00 94.25 100 GLY A CA 1
ATOM 735 C C . GLY A 1 100 ? -7.189 10.057 -4.618 1.00 94.25 100 GLY A C 1
ATOM 736 O O . GLY A 1 100 ? -7.317 8.831 -4.627 1.00 94.25 100 GLY A O 1
ATOM 737 N N . GLN A 1 101 ? -7.019 10.761 -3.504 1.00 96.00 101 GLN A N 1
ATOM 738 C CA . GLN A 1 101 ? -7.073 10.187 -2.167 1.00 96.00 101 GLN A CA 1
ATOM 739 C C . GLN A 1 101 ? -7.792 11.137 -1.216 1.00 96.00 101 GLN A C 1
ATOM 741 O O . GLN A 1 101 ? -7.757 12.356 -1.387 1.00 96.00 101 GLN A O 1
ATOM 746 N N . HIS A 1 102 ? -8.455 10.569 -0.223 1.00 94.75 102 HIS A N 1
ATOM 747 C CA . HIS A 1 102 ? -9.167 11.297 0.815 1.00 94.75 102 HIS A CA 1
ATOM 748 C C . HIS A 1 102 ? -9.020 10.557 2.141 1.00 94.75 102 HIS A C 1
ATOM 750 O O . HIS A 1 102 ? -8.658 9.384 2.172 1.00 94.75 102 HIS A O 1
ATOM 756 N N . GLN A 1 103 ? -9.253 11.254 3.249 1.00 94.38 103 GLN A N 1
ATOM 757 C CA . GLN A 1 103 ? -9.249 10.627 4.565 1.00 94.38 103 GLN A CA 1
ATOM 758 C C . GLN A 1 103 ? -10.672 10.255 4.951 1.00 94.38 103 GLN A C 1
ATOM 760 O O . GLN A 1 103 ? -11.543 11.124 5.008 1.00 94.38 103 GLN A O 1
ATOM 765 N N . VAL A 1 104 ? -10.892 8.980 5.249 1.00 91.88 104 VAL A N 1
ATOM 766 C CA . VAL A 1 104 ? -12.162 8.495 5.784 1.00 91.88 104 VAL A CA 1
ATOM 767 C C . VAL A 1 104 ? -12.029 8.351 7.283 1.00 91.88 104 VAL A C 1
ATOM 769 O O . VAL A 1 104 ? -11.032 7.831 7.787 1.00 91.88 104 VAL A O 1
ATOM 772 N N . ARG A 1 105 ? -13.027 8.871 7.995 1.00 91.38 105 ARG A N 1
ATOM 773 C CA . ARG A 1 105 ? -13.092 8.801 9.446 1.00 91.38 105 ARG A CA 1
ATOM 774 C C . ARG A 1 105 ? -13.969 7.632 9.860 1.00 91.38 105 ARG A C 1
ATOM 776 O O . ARG A 1 105 ? -15.105 7.518 9.408 1.00 91.38 105 ARG A O 1
ATOM 783 N N . MET A 1 106 ? -13.443 6.776 10.722 1.00 91.19 106 MET A N 1
ATOM 784 C CA . MET A 1 106 ? -14.143 5.625 11.276 1.00 91.19 106 MET A CA 1
ATOM 785 C C . MET A 1 106 ? -14.156 5.699 12.796 1.00 91.19 106 MET A C 1
ATOM 787 O O . MET A 1 106 ? -13.212 6.182 13.421 1.00 91.19 106 MET A O 1
ATOM 791 N N . GLN A 1 107 ? -15.221 5.179 13.396 1.00 90.62 107 GLN A N 1
ATOM 792 C CA . GLN A 1 107 ? -15.312 5.024 14.841 1.00 90.62 107 GLN A CA 1
ATOM 793 C C . GLN A 1 107 ? -14.775 3.658 15.260 1.00 90.62 107 GLN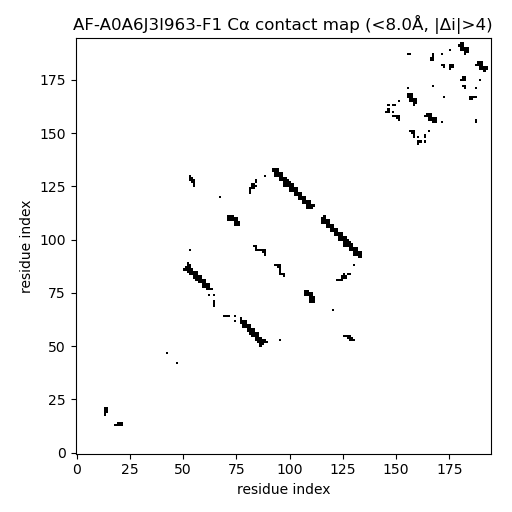 A C 1
ATOM 795 O O . GLN A 1 107 ? -15.213 2.633 14.742 1.00 90.62 107 GLN A O 1
ATOM 800 N N . ILE A 1 108 ? -13.850 3.650 16.216 1.00 90.69 108 ILE A N 1
ATOM 801 C CA . ILE A 1 108 ? -13.213 2.448 16.752 1.00 90.69 108 ILE A CA 1
ATOM 802 C C . ILE A 1 108 ? -13.371 2.428 18.262 1.00 90.69 108 ILE A C 1
ATOM 804 O O . ILE A 1 108 ? -13.101 3.411 18.956 1.00 90.69 108 ILE A O 1
ATOM 808 N N . LEU A 1 109 ? -13.783 1.282 18.793 1.00 89.62 109 LEU A N 1
ATOM 809 C CA . LEU A 1 109 ? -13.881 1.094 20.228 1.00 89.62 109 LEU A CA 1
ATOM 810 C C . LEU A 1 109 ? -12.485 0.850 20.807 1.00 89.62 109 LEU A C 1
ATOM 812 O O . LEU A 1 109 ? -11.810 -0.127 20.478 1.00 89.62 109 LEU A O 1
ATOM 816 N N . MET A 1 110 ? -12.065 1.734 21.705 1.00 88.25 110 MET A N 1
ATOM 817 C CA . MET A 1 110 ? -10.814 1.615 22.442 1.00 88.25 110 MET A CA 1
ATOM 818 C C . MET A 1 110 ? -11.087 1.004 23.811 1.00 88.25 110 MET A C 1
ATOM 820 O O . MET A 1 110 ? -11.668 1.645 24.691 1.00 88.25 110 MET A O 1
ATOM 824 N N . ILE A 1 111 ? -10.630 -0.231 24.013 1.00 86.12 111 ILE A N 1
ATOM 825 C CA . ILE A 1 111 ? -10.741 -0.914 25.301 1.00 86.12 111 ILE A CA 1
ATOM 826 C C . ILE A 1 111 ? -9.580 -0.460 26.188 1.00 86.12 111 ILE A C 1
ATOM 828 O O . ILE A 1 111 ? -8.404 -0.738 25.921 1.00 86.12 111 ILE A O 1
ATOM 832 N N . ARG A 1 112 ? -9.925 0.255 27.260 1.00 83.94 112 ARG A N 1
ATOM 833 C CA . ARG A 1 112 ? -9.018 0.706 28.319 1.00 83.94 112 ARG A CA 1
ATOM 834 C C . ARG A 1 112 ? -9.651 0.411 29.674 1.00 83.94 112 ARG A C 1
ATOM 836 O O . ARG A 1 112 ? -10.862 0.256 29.779 1.00 83.94 112 ARG A O 1
ATOM 843 N N . TYR A 1 113 ? -8.816 0.296 30.699 1.00 80.19 113 TYR A N 1
ATOM 844 C CA . TYR A 1 113 ? -9.266 0.183 32.083 1.00 80.19 113 TYR A CA 1
ATOM 845 C C . TYR A 1 113 ? -9.102 1.554 32.759 1.00 80.19 113 TYR A C 1
ATOM 847 O O . TYR A 1 113 ? -8.044 2.160 32.572 1.00 80.19 113 TYR A O 1
ATOM 855 N N . PRO A 1 114 ? -10.091 2.060 33.522 1.00 84.44 114 PRO A N 1
ATOM 856 C CA . PRO A 1 114 ? -11.336 1.403 33.942 1.00 84.44 114 PRO A CA 1
ATOM 857 C C . PRO A 1 114 ? -12.518 1.543 32.966 1.00 84.44 114 PRO A C 1
ATOM 859 O O . PRO A 1 114 ? -13.515 0.848 33.140 1.00 84.44 114 PRO A O 1
ATOM 862 N N . SER A 1 115 ? -12.434 2.408 31.951 1.00 82.69 115 SER A N 1
ATOM 863 C CA . SER A 1 115 ? -13.519 2.639 30.991 1.00 82.69 115 SER A CA 1
ATOM 864 C C . SER A 1 115 ? -13.052 2.530 29.538 1.00 82.69 115 SER A C 1
ATOM 866 O O . SER A 1 115 ? -11.991 3.026 29.154 1.00 82.69 115 SER A O 1
ATOM 868 N N . SER A 1 116 ? -13.876 1.882 28.713 1.00 87.50 116 SER A N 1
ATOM 869 C CA . SER A 1 116 ? -13.744 1.883 27.257 1.00 87.50 116 SER A CA 1
ATOM 870 C C . SER A 1 116 ? -14.408 3.118 26.660 1.00 87.50 116 SER A C 1
ATOM 872 O O . SER A 1 116 ? -15.454 3.550 27.142 1.00 87.50 116 SER A O 1
ATOM 874 N N . GLN A 1 117 ? -13.846 3.642 25.576 1.00 87.50 117 GLN A N 1
ATOM 875 C CA . GLN A 1 117 ? -14.388 4.813 24.889 1.00 87.50 117 GLN A CA 1
ATOM 876 C C . GLN A 1 117 ? -14.357 4.627 23.375 1.00 87.50 117 GLN A C 1
ATOM 878 O O . GLN A 1 117 ? -13.493 3.923 22.845 1.00 87.50 117 GLN A O 1
ATOM 883 N N . LEU A 1 118 ? -15.289 5.272 22.680 1.00 90.31 118 LEU A N 1
ATOM 884 C CA . LEU A 1 118 ? -15.311 5.300 21.224 1.00 90.31 118 LEU A CA 1
ATOM 885 C C . LEU A 1 118 ? -14.388 6.418 20.731 1.00 90.31 118 LEU A C 1
ATOM 887 O O . LEU A 1 118 ? -14.537 7.570 21.130 1.00 90.31 118 LEU A O 1
ATOM 891 N N . GLY A 1 119 ? -13.405 6.064 19.911 1.00 86.06 119 GLY A N 1
ATOM 892 C CA . GLY A 1 119 ? -12.495 7.006 19.270 1.00 86.06 119 GLY A CA 1
ATOM 893 C C . GLY A 1 119 ? -12.834 7.173 17.805 1.00 86.06 119 GLY A C 1
ATOM 894 O O . GLY A 1 119 ? -13.276 6.228 17.162 1.00 86.06 119 GLY A O 1
ATOM 895 N N . GLU A 1 120 ? -12.589 8.360 17.271 1.00 87.00 120 GLU A N 1
ATOM 896 C CA . GLU A 1 120 ? -12.584 8.592 15.832 1.00 87.00 120 GLU A CA 1
ATOM 897 C C . GLU A 1 120 ? -11.149 8.445 15.322 1.00 87.00 120 GLU A C 1
ATOM 899 O O . GLU A 1 120 ? -10.214 8.993 15.910 1.00 87.00 120 GLU A O 1
ATOM 904 N N . MET A 1 121 ? -10.965 7.695 14.241 1.00 83.00 121 MET A N 1
ATOM 905 C CA . MET A 1 121 ? -9.685 7.568 13.556 1.00 83.00 121 MET A CA 1
ATOM 906 C C . MET A 1 121 ? -9.845 7.904 12.082 1.00 83.00 121 MET A C 1
ATOM 908 O O . MET A 1 121 ? -10.896 7.638 11.507 1.00 83.00 121 MET A O 1
ATOM 912 N N . SER A 1 122 ? -8.804 8.446 11.458 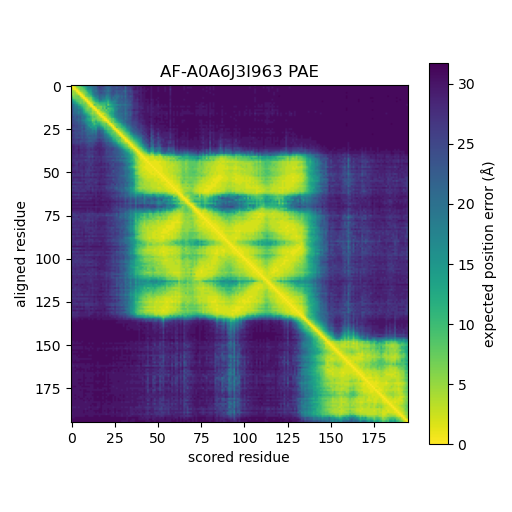1.00 88.81 122 SER A N 1
ATOM 913 C CA . SER A 1 122 ? -8.772 8.675 10.017 1.00 88.81 122 SER A CA 1
ATOM 914 C C . SER A 1 122 ? -7.791 7.727 9.335 1.00 88.81 122 SER A C 1
ATOM 916 O O . SER A 1 122 ? -6.643 7.594 9.758 1.00 88.81 122 SER A O 1
ATOM 918 N N . LEU A 1 123 ? -8.235 7.074 8.262 1.00 89.62 123 LEU A N 1
ATOM 919 C CA . LEU A 1 123 ? -7.357 6.354 7.343 1.00 89.62 123 LEU A CA 1
ATOM 920 C C . LEU A 1 123 ? -7.403 6.998 5.965 1.00 89.62 123 LEU A C 1
ATOM 922 O O . LEU A 1 123 ? -8.421 7.535 5.538 1.00 89.62 123 LEU A O 1
ATOM 926 N N . GLU A 1 124 ? -6.282 6.915 5.257 1.00 92.38 124 GLU A N 1
ATOM 927 C CA . GLU A 1 124 ? -6.222 7.292 3.851 1.00 92.38 124 GLU A CA 1
ATOM 928 C C . GLU A 1 124 ? -6.948 6.256 2.989 1.00 92.38 124 GLU A C 1
ATOM 930 O O . GLU A 1 124 ? -6.734 5.049 3.132 1.00 92.38 124 GLU A O 1
ATOM 935 N N . GLU A 1 125 ? -7.780 6.739 2.079 1.00 95.31 125 GLU A N 1
ATOM 936 C CA . GLU A 1 125 ? -8.555 5.956 1.133 1.00 95.31 125 GLU A CA 1
ATOM 937 C C . GLU A 1 125 ? -8.371 6.517 -0.280 1.00 95.31 125 GLU A C 1
ATOM 939 O O . GLU A 1 125 ? -8.481 7.722 -0.524 1.00 95.31 125 GLU A O 1
ATOM 944 N N . HIS A 1 126 ? -8.058 5.640 -1.229 1.00 96.94 126 HIS A N 1
ATOM 945 C CA . HIS A 1 126 ? -7.812 6.013 -2.616 1.00 96.94 126 HIS A CA 1
ATOM 946 C C . HIS A 1 126 ? -9.135 5.989 -3.385 1.00 96.94 126 HIS A C 1
ATOM 948 O O . HIS A 1 126 ? -9.779 4.946 -3.485 1.00 96.94 126 HIS A O 1
ATOM 954 N N . SER A 1 127 ? -9.524 7.126 -3.959 1.00 94.75 127 SER A N 1
ATOM 955 C CA . SER A 1 127 ? -10.740 7.248 -4.770 1.00 94.75 127 SER A CA 1
ATOM 956 C C . SER A 1 127 ? -10.488 6.982 -6.255 1.00 94.75 127 SER A C 1
ATOM 958 O O . SER A 1 127 ? -11.380 6.496 -6.945 1.00 94.75 127 SER A O 1
ATOM 960 N N . GLN A 1 128 ? -9.285 7.281 -6.757 1.00 95.88 128 GLN A N 1
ATOM 961 C CA . GLN A 1 128 ? -8.911 7.092 -8.162 1.00 95.88 128 GLN A CA 1
ATOM 962 C C . GLN A 1 128 ? -7.468 6.598 -8.293 1.00 95.88 128 GLN A C 1
ATOM 964 O O . GLN A 1 128 ? -6.589 7.009 -7.530 1.00 95.88 128 GLN A O 1
ATOM 969 N N . CYS A 1 129 ? -7.236 5.724 -9.275 1.00 96.00 129 CYS A N 1
ATOM 970 C CA . CYS A 1 129 ? -5.951 5.079 -9.535 1.00 96.00 129 CYS A CA 1
ATOM 971 C C . CYS A 1 129 ? -5.613 5.154 -11.024 1.00 96.00 129 CYS A C 1
ATOM 973 O O . CYS A 1 129 ? -6.484 4.939 -11.864 1.00 96.00 129 CYS A O 1
ATOM 975 N N . GLU A 1 130 ? -4.343 5.388 -11.345 1.00 95.19 130 GLU A N 1
ATOM 976 C CA . GLU A 1 130 ? -3.845 5.378 -12.721 1.00 95.19 130 GLU A CA 1
ATOM 977 C C . GLU A 1 130 ? -2.511 4.637 -12.819 1.00 95.19 130 GLU A C 1
ATOM 979 O O . GLU A 1 130 ? -1.700 4.632 -11.890 1.00 95.19 130 GLU A O 1
ATOM 984 N N . CYS A 1 131 ? -2.257 4.049 -13.988 1.00 95.19 131 CYS A N 1
ATOM 985 C CA . CYS A 1 131 ? -0.957 3.489 -14.330 1.00 95.19 131 CYS A CA 1
ATOM 986 C C . CYS A 1 131 ? -0.029 4.596 -14.825 1.00 95.19 131 CYS A C 1
ATOM 988 O O . CYS A 1 131 ? -0.234 5.148 -15.907 1.00 95.19 131 CYS A O 1
ATOM 990 N N . ARG A 1 132 ? 1.013 4.910 -14.053 1.00 93.00 132 ARG A N 1
ATOM 991 C CA . ARG A 1 132 ? 2.017 5.914 -14.425 1.00 93.00 132 ARG A CA 1
ATOM 992 C C . ARG A 1 132 ? 3.371 5.263 -14.682 1.00 93.00 132 ARG A C 1
ATOM 994 O O . ARG A 1 132 ? 3.676 4.249 -14.060 1.00 93.00 132 ARG A O 1
ATOM 1001 N N . PRO A 1 133 ? 4.205 5.810 -15.583 1.00 91.69 133 PRO A N 1
ATOM 1002 C CA . PRO A 1 133 ? 5.562 5.317 -15.775 1.00 91.69 133 PRO A CA 1
ATOM 1003 C C . PRO A 1 133 ? 6.337 5.369 -14.466 1.00 91.69 133 PRO A C 1
ATOM 1005 O O . PRO A 1 133 ? 6.490 6.446 -13.883 1.00 91.69 133 PRO A O 1
ATOM 1008 N N . LYS A 1 134 ? 6.861 4.214 -14.041 1.00 87.00 134 LYS A N 1
ATOM 1009 C CA . LYS A 1 134 ? 7.789 4.135 -12.916 1.00 87.00 134 LYS A CA 1
ATOM 1010 C C . LYS A 1 134 ? 8.908 5.116 -13.192 1.00 87.00 134 LYS A C 1
ATOM 1012 O O . LYS A 1 134 ? 9.589 5.025 -14.223 1.00 87.00 134 LYS A O 1
ATOM 1017 N N . ARG A 1 135 ? 9.127 6.065 -12.281 1.00 76.12 135 ARG A N 1
ATOM 1018 C CA . ARG A 1 135 ? 10.342 6.874 -12.369 1.00 76.12 135 ARG A CA 1
ATOM 1019 C C . ARG A 1 135 ? 11.498 5.886 -12.321 1.00 76.12 135 ARG A C 1
ATOM 1021 O O . ARG A 1 135 ? 11.593 5.093 -11.390 1.00 76.12 135 ARG A O 1
ATOM 1028 N N . LYS A 1 136 ? 12.375 5.913 -13.328 1.00 58.31 136 LYS A N 1
ATOM 1029 C CA . LYS A 1 136 ? 13.641 5.164 -13.337 1.00 58.31 136 LYS A CA 1
ATOM 1030 C C . LYS A 1 136 ? 14.598 5.748 -12.284 1.00 58.31 136 LYS A C 1
ATOM 1032 O O . LYS A 1 136 ? 15.724 6.118 -12.589 1.00 58.31 136 LYS A O 1
ATOM 1037 N N . GLY A 1 137 ? 14.143 5.877 -11.043 1.00 56.81 137 GLY A N 1
ATOM 1038 C CA . GLY A 1 137 ? 14.977 6.050 -9.875 1.00 56.81 137 GLY A CA 1
ATOM 1039 C C . GLY A 1 137 ? 15.519 4.679 -9.531 1.00 56.81 137 GLY A C 1
ATOM 1040 O O . GLY A 1 137 ? 14.891 3.923 -8.802 1.00 56.81 137 GLY A O 1
ATOM 1041 N N . SER A 1 138 ? 16.672 4.346 -10.108 1.00 49.25 138 SER A N 1
ATOM 1042 C CA . SER A 1 138 ? 17.521 3.262 -9.623 1.00 49.25 138 SER A CA 1
ATOM 1043 C C . SER A 1 138 ? 16.817 1.908 -9.427 1.00 49.25 138 SER A C 1
ATOM 1045 O O . SER A 1 138 ? 16.789 1.368 -8.329 1.00 49.25 138 SER A O 1
ATOM 1047 N N . ALA A 1 139 ? 16.520 1.222 -10.534 1.00 47.19 139 ALA A N 1
ATOM 1048 C CA . ALA A 1 139 ? 16.870 -0.202 -10.616 1.00 47.19 139 ALA A CA 1
ATOM 1049 C C . ALA A 1 139 ? 18.408 -0.365 -10.680 1.00 47.19 139 ALA A C 1
ATOM 1051 O O . ALA A 1 139 ? 18.955 -1.141 -11.457 1.00 47.19 139 ALA A O 1
ATOM 1052 N N . VAL A 1 140 ? 19.130 0.384 -9.844 1.00 50.03 140 VAL A N 1
ATOM 1053 C CA . VAL A 1 140 ? 20.386 -0.081 -9.296 1.00 50.03 140 VAL A CA 1
ATOM 1054 C C . VAL A 1 140 ? 19.892 -1.105 -8.290 1.00 50.03 140 VAL A C 1
ATOM 1056 O O . VAL A 1 140 ? 19.546 -0.782 -7.158 1.00 50.03 140 VAL A O 1
ATOM 1059 N N . LYS A 1 141 ? 19.825 -2.368 -8.730 1.00 46.28 141 LYS A N 1
ATOM 1060 C CA . LYS A 1 141 ? 20.221 -3.496 -7.877 1.00 46.28 141 LYS A CA 1
ATOM 1061 C C . LYS A 1 141 ? 21.203 -2.927 -6.847 1.00 46.28 141 LYS A C 1
ATOM 1063 O O . LYS A 1 141 ? 22.130 -2.257 -7.307 1.00 46.28 141 LYS A O 1
ATOM 1068 N N . PRO A 1 142 ? 21.090 -3.147 -5.530 1.00 43.97 142 PRO A N 1
ATOM 1069 C CA . PRO A 1 142 ? 22.244 -2.938 -4.681 1.00 43.97 142 PRO A CA 1
ATOM 1070 C C . PRO A 1 142 ? 23.273 -3.993 -5.110 1.00 43.97 142 PRO A C 1
ATOM 1072 O O . PRO A 1 142 ? 23.483 -4.997 -4.440 1.00 43.97 142 PRO A O 1
ATOM 1075 N N . ASP A 1 143 ? 23.912 -3.810 -6.267 1.00 50.19 143 ASP A N 1
ATOM 1076 C CA . ASP A 1 143 ? 25.277 -4.221 -6.437 1.00 50.19 143 ASP A CA 1
ATOM 1077 C C . ASP A 1 143 ? 25.972 -3.367 -5.397 1.00 50.19 143 ASP A C 1
ATOM 1079 O O . ASP A 1 143 ? 26.105 -2.163 -5.577 1.00 50.19 143 ASP A O 1
ATOM 1083 N N . SER A 1 144 ? 26.123 -3.992 -4.225 1.00 56.38 144 SER A N 1
ATOM 1084 C CA . SER A 1 144 ? 26.958 -3.657 -3.085 1.00 56.38 144 SER A CA 1
ATOM 1085 C C . SER A 1 144 ? 27.451 -2.209 -3.085 1.00 56.38 144 SER A C 1
ATOM 1087 O O . SER A 1 144 ? 28.123 -1.842 -4.043 1.00 56.38 144 SER A O 1
ATOM 1089 N N . PRO A 1 145 ? 27.326 -1.431 -1.993 1.00 55.94 145 PRO A N 1
ATOM 1090 C CA . PRO A 1 145 ? 28.113 -0.212 -1.825 1.00 55.94 145 PRO A CA 1
ATOM 1091 C C . PRO A 1 145 ? 29.602 -0.592 -1.750 1.00 55.94 145 PRO A C 1
ATOM 1093 O O . PRO A 1 145 ? 30.210 -0.673 -0.690 1.00 55.94 145 PRO A O 1
ATOM 1096 N N . ARG A 1 146 ? 30.200 -0.937 -2.890 1.00 58.81 146 ARG A N 1
ATOM 1097 C CA . ARG A 1 146 ? 31.623 -0.922 -3.107 1.00 58.81 146 ARG A CA 1
ATOM 1098 C C . ARG A 1 146 ? 31.875 0.551 -3.355 1.00 58.81 146 ARG A C 1
ATOM 1100 O O . ARG A 1 146 ? 31.487 1.037 -4.418 1.00 58.81 146 ARG A O 1
ATOM 1107 N N . PRO A 1 147 ? 32.486 1.279 -2.410 1.00 57.34 147 PRO A N 1
ATOM 1108 C CA . PRO A 1 147 ? 33.103 2.535 -2.783 1.00 57.34 147 PRO A CA 1
ATOM 1109 C C . PRO A 1 147 ? 33.950 2.257 -4.029 1.00 57.34 147 PRO A C 1
ATOM 1111 O O . PRO A 1 147 ? 34.648 1.236 -4.094 1.00 57.34 147 PRO A O 1
ATOM 1114 N N . LEU A 1 148 ? 33.817 3.104 -5.050 1.00 67.19 148 LEU A N 1
ATOM 1115 C CA . LEU A 1 148 ? 34.652 3.073 -6.248 1.00 67.19 148 LEU A CA 1
ATOM 1116 C C . LEU A 1 148 ? 36.079 3.442 -5.824 1.00 67.19 148 LEU A C 1
ATOM 1118 O O . LEU A 1 148 ? 36.551 4.550 -6.051 1.00 67.19 148 LEU A O 1
ATOM 1122 N N . CYS A 1 149 ? 36.756 2.527 -5.129 1.00 73.75 149 CYS A N 1
ATOM 1123 C CA . CYS A 1 149 ? 38.132 2.715 -4.727 1.00 73.75 149 CYS A CA 1
ATOM 1124 C C . CYS A 1 149 ? 38.986 2.765 -6.002 1.00 73.75 149 CYS A C 1
ATOM 1126 O O . CYS A 1 149 ? 38.795 1.930 -6.899 1.00 73.75 149 CYS A O 1
ATOM 1128 N N . PRO A 1 150 ? 39.947 3.698 -6.090 1.00 77.31 150 PRO A N 1
ATOM 1129 C CA . PRO A 1 150 ? 40.840 3.781 -7.234 1.00 77.31 150 PRO A CA 1
ATOM 1130 C C . PRO A 1 150 ? 41.600 2.462 -7.427 1.00 77.31 150 PRO A C 1
ATOM 1132 O O . PRO A 1 150 ? 41.887 1.722 -6.479 1.00 77.31 150 PRO A O 1
ATOM 1135 N N . ARG A 1 151 ? 41.919 2.136 -8.685 1.00 78.56 151 ARG A N 1
ATOM 1136 C CA . ARG A 1 151 ? 42.706 0.937 -8.997 1.00 78.56 151 ARG A CA 1
ATOM 1137 C C . ARG A 1 151 ? 44.129 1.107 -8.465 1.00 78.56 151 ARG A C 1
ATOM 1139 O O . ARG A 1 151 ? 44.758 2.137 -8.672 1.00 78.56 151 ARG A O 1
ATOM 1146 N N . CYS A 1 152 ? 44.651 0.063 -7.829 1.00 79.81 152 CYS A N 1
ATOM 1147 C CA . CYS A 1 152 ? 46.042 0.026 -7.388 1.00 79.81 152 CYS A CA 1
ATOM 1148 C C . CYS A 1 152 ? 46.992 -0.010 -8.590 1.00 79.81 152 CYS A C 1
ATOM 1150 O O . CYS A 1 152 ? 46.747 -0.744 -9.549 1.00 79.81 152 CYS A O 1
ATOM 1152 N N . THR A 1 153 ? 48.104 0.717 -8.499 1.00 80.00 153 THR A N 1
ATOM 1153 C CA . THR A 1 153 ? 49.157 0.751 -9.529 1.00 80.00 153 THR A CA 1
ATOM 1154 C C . THR A 1 153 ? 49.795 -0.625 -9.744 1.00 80.00 153 THR A C 1
ATOM 1156 O O . THR A 1 153 ? 50.128 -0.999 -10.867 1.00 80.00 153 THR A O 1
ATOM 1159 N N . GLN A 1 154 ? 49.913 -1.433 -8.684 1.00 77.69 154 GLN A N 1
ATOM 1160 C CA . GLN A 1 154 ? 50.454 -2.789 -8.758 1.00 77.69 154 GLN A CA 1
ATOM 1161 C C . GLN A 1 154 ? 49.360 -3.846 -8.991 1.00 77.69 154 GLN A C 1
ATOM 1163 O O . GLN A 1 154 ? 48.452 -4.027 -8.178 1.00 77.69 154 GLN A O 1
ATOM 1168 N N . ARG A 1 155 ? 49.512 -4.666 -10.043 1.00 76.56 155 ARG A N 1
ATOM 1169 C CA . ARG A 1 155 ? 48.556 -5.734 -10.426 1.00 76.56 155 ARG A CA 1
ATOM 1170 C C . ARG A 1 155 ? 48.327 -6.794 -9.335 1.00 76.56 155 ARG A C 1
ATOM 1172 O O . ARG A 1 155 ? 47.275 -7.444 -9.300 1.00 76.56 155 ARG A O 1
ATOM 1179 N N . HIS A 1 156 ? 49.310 -6.999 -8.456 1.00 80.69 156 HIS A N 1
ATOM 1180 C CA . HIS A 1 156 ? 49.263 -7.975 -7.358 1.00 80.69 156 HIS A CA 1
ATOM 1181 C C . HIS A 1 156 ? 48.561 -7.455 -6.097 1.00 80.69 156 HIS A C 1
ATOM 1183 O O . HIS A 1 156 ? 48.356 -8.230 -5.158 1.00 80.69 156 HIS A O 1
ATOM 1189 N N . GLN A 1 157 ? 48.142 -6.190 -6.097 1.00 83.88 157 GLN A N 1
ATOM 1190 C CA . GLN A 1 157 ? 47.391 -5.574 -5.015 1.00 83.88 157 GLN A CA 1
ATOM 1191 C C . GLN A 1 157 ? 45.898 -5.497 -5.354 1.00 83.88 157 GLN A C 1
ATOM 1193 O O . GLN A 1 157 ? 45.483 -5.569 -6.515 1.00 83.88 157 GLN A O 1
ATOM 1198 N N . ARG A 1 158 ? 45.072 -5.419 -4.317 1.00 83.75 158 ARG A N 1
ATOM 1199 C CA . ARG A 1 158 ? 43.634 -5.171 -4.385 1.00 83.75 158 ARG A CA 1
ATOM 1200 C C . ARG A 1 158 ? 43.294 -4.087 -3.357 1.00 83.75 158 ARG A C 1
ATOM 1202 O O . ARG A 1 158 ? 43.845 -4.137 -2.256 1.00 83.75 158 ARG A O 1
ATOM 1209 N N . PRO A 1 159 ? 42.424 -3.126 -3.701 1.00 84.31 159 PRO A N 1
ATOM 1210 C CA . PRO A 1 159 ? 41.959 -2.142 -2.741 1.00 84.31 159 PRO A CA 1
ATOM 1211 C C . PRO A 1 159 ? 41.053 -2.820 -1.714 1.00 84.31 159 PRO A C 1
ATOM 1213 O O . PRO A 1 159 ? 40.215 -3.660 -2.056 1.00 84.31 159 PRO A O 1
ATOM 1216 N N . ASP A 1 160 ? 41.256 -2.470 -0.454 1.00 81.00 160 ASP A N 1
ATOM 1217 C CA . ASP A 1 160 ? 40.412 -2.882 0.656 1.00 81.00 160 ASP A CA 1
ATOM 1218 C C . ASP A 1 160 ? 39.032 -2.209 0.551 1.00 81.00 160 ASP A C 1
ATOM 1220 O O . ASP A 1 160 ? 38.935 -1.009 0.302 1.00 81.00 160 ASP A O 1
ATOM 1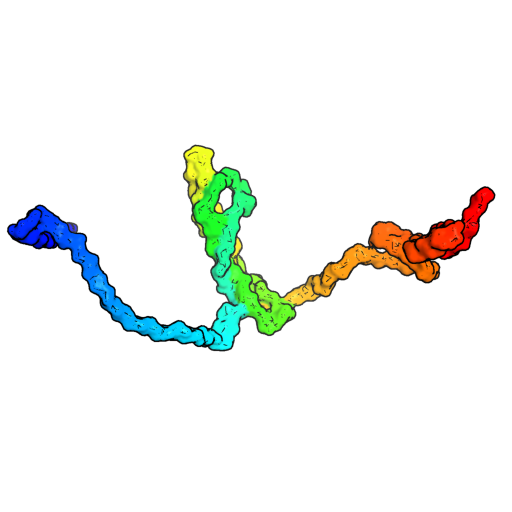224 N N . HIS A 1 161 ? 37.958 -2.978 0.737 1.00 76.94 161 HIS A N 1
ATOM 1225 C CA . HIS A 1 161 ? 36.584 -2.502 0.543 1.00 76.94 161 HIS A CA 1
ATOM 1226 C C . HIS A 1 161 ? 36.141 -1.438 1.556 1.00 76.94 161 HIS A C 1
ATOM 1228 O O . HIS A 1 161 ? 35.174 -0.734 1.288 1.00 76.94 161 HIS A O 1
ATOM 1234 N N . ARG A 1 162 ? 36.814 -1.336 2.710 1.00 75.81 162 ARG A N 1
ATOM 1235 C CA . ARG A 1 162 ? 36.458 -0.393 3.782 1.00 75.81 162 ARG A CA 1
ATOM 1236 C C . ARG A 1 162 ? 37.389 0.809 3.849 1.00 75.81 162 ARG A C 1
ATOM 1238 O O . ARG A 1 162 ? 36.961 1.883 4.240 1.00 75.81 162 ARG A O 1
ATOM 1245 N N . THR A 1 163 ? 38.657 0.628 3.488 1.00 80.06 163 THR A N 1
ATOM 1246 C CA . THR A 1 163 ? 39.685 1.676 3.638 1.00 80.06 163 THR A CA 1
ATOM 1247 C C . THR A 1 163 ? 40.226 2.196 2.309 1.00 80.06 163 THR A C 1
ATOM 1249 O O . THR A 1 163 ? 41.032 3.120 2.307 1.00 80.06 163 THR A O 1
ATOM 1252 N N . CYS A 1 164 ? 39.854 1.578 1.180 1.00 82.56 164 CYS A N 1
ATOM 1253 C CA . CYS A 1 164 ? 40.408 1.823 -0.156 1.00 82.56 164 CYS A CA 1
ATOM 1254 C C . CYS A 1 164 ? 41.944 1.736 -0.256 1.00 82.56 164 CYS A C 1
ATOM 1256 O O . CYS A 1 164 ? 42.515 2.030 -1.307 1.00 82.56 164 CYS A O 1
ATOM 1258 N N . ARG A 1 165 ? 42.632 1.266 0.794 1.00 85.94 165 ARG A N 1
ATOM 1259 C CA . ARG A 1 165 ? 44.079 1.066 0.793 1.00 85.94 165 ARG A CA 1
ATOM 1260 C C . ARG A 1 165 ? 44.428 -0.168 -0.025 1.00 85.94 165 ARG A C 1
ATOM 1262 O O . ARG A 1 165 ? 43.822 -1.230 0.123 1.00 85.94 165 ARG A O 1
ATOM 1269 N N . CYS A 1 166 ? 45.442 -0.042 -0.866 1.00 86.19 166 CYS A N 1
ATOM 1270 C CA . CYS A 1 166 ? 45.951 -1.153 -1.648 1.00 86.19 166 CYS A CA 1
ATOM 1271 C C . CYS A 1 166 ? 46.704 -2.145 -0.761 1.00 86.19 166 CYS A C 1
ATOM 1273 O O . CYS A 1 166 ? 47.635 -1.779 -0.047 1.00 86.19 166 CYS A O 1
ATOM 1275 N N . ARG A 1 167 ? 46.282 -3.411 -0.799 1.00 87.62 167 ARG A N 1
ATOM 1276 C CA . ARG A 1 167 ? 46.896 -4.515 -0.054 1.00 87.62 167 ARG A CA 1
ATOM 1277 C C . ARG A 1 167 ? 47.201 -5.679 -0.982 1.00 87.62 167 ARG A C 1
ATOM 1279 O O . ARG A 1 167 ? 46.496 -5.906 -1.967 1.00 87.62 167 ARG A O 1
ATOM 1286 N N . CYS A 1 168 ? 48.240 -6.446 -0.676 1.00 88.00 168 CYS A N 1
ATOM 1287 C CA . CYS A 1 168 ? 48.574 -7.639 -1.447 1.00 88.00 168 CYS A CA 1
ATOM 1288 C C . CYS A 1 168 ? 47.439 -8.668 -1.427 1.00 88.00 168 CYS A C 1
ATOM 1290 O O . CYS A 1 168 ? 46.780 -8.883 -0.409 1.00 88.00 168 CYS A O 1
ATOM 1292 N N . ARG A 1 169 ? 47.225 -9.356 -2.554 1.00 87.44 169 ARG A N 1
ATOM 1293 C CA . ARG A 1 169 ? 46.237 -10.442 -2.628 1.00 87.44 169 ARG A CA 1
ATOM 1294 C C . ARG A 1 169 ? 46.553 -11.525 -1.593 1.00 87.44 169 ARG A C 1
ATOM 1296 O O . ARG A 1 169 ? 47.679 -12.012 -1.528 1.00 87.44 169 ARG A O 1
ATOM 1303 N N . ARG A 1 170 ? 45.527 -12.011 -0.887 1.00 85.81 170 ARG A N 1
ATOM 1304 C CA . ARG A 1 170 ? 45.652 -13.092 0.113 1.00 85.81 170 ARG A CA 1
ATOM 1305 C C . ARG A 1 170 ? 46.307 -14.365 -0.444 1.00 85.81 170 ARG A C 1
ATOM 1307 O O . ARG A 1 170 ? 47.063 -15.030 0.251 1.00 85.81 170 ARG A O 1
ATOM 1314 N N . ARG A 1 171 ? 46.095 -14.666 -1.732 1.00 84.25 171 ARG A N 1
ATOM 1315 C CA . ARG A 1 171 ? 46.760 -15.788 -2.424 1.00 84.25 171 ARG A CA 1
ATOM 1316 C C . ARG A 1 171 ? 48.289 -15.640 -2.465 1.00 84.25 171 ARG A C 1
ATOM 1318 O O . ARG A 1 171 ? 48.987 -16.645 -2.402 1.00 84.25 171 ARG A O 1
ATOM 1325 N N . SER A 1 172 ? 48.811 -14.417 -2.566 1.00 83.50 172 SER A N 1
ATOM 1326 C CA . SER A 1 172 ? 50.256 -14.161 -2.535 1.00 83.50 172 SER A CA 1
ATOM 1327 C C . SER A 1 172 ? 50.842 -14.452 -1.154 1.00 83.50 172 S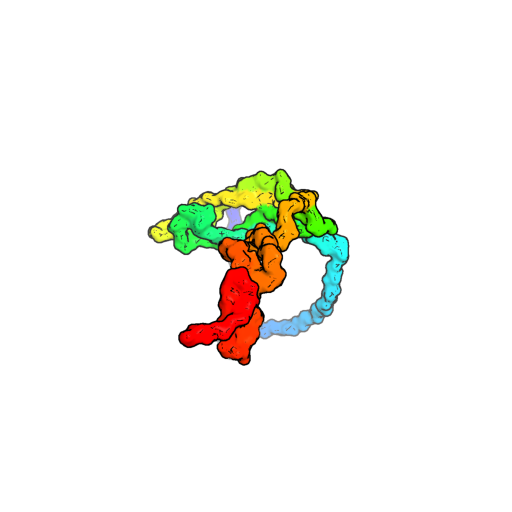ER A C 1
ATOM 1329 O O . SER A 1 172 ? 51.918 -15.032 -1.073 1.00 83.50 172 SER A O 1
ATOM 1331 N N . PHE A 1 173 ? 50.106 -14.128 -0.085 1.00 86.00 173 PHE A N 1
ATOM 1332 C CA . PHE A 1 173 ? 50.500 -14.433 1.294 1.00 86.00 173 PHE A CA 1
ATOM 1333 C C . PHE A 1 173 ? 50.618 -15.944 1.523 1.00 86.00 173 PHE A C 1
ATOM 1335 O O . PHE A 1 173 ? 51.685 -16.424 1.896 1.00 86.00 173 PHE A O 1
ATOM 1342 N N . LEU A 1 174 ? 49.571 -16.703 1.177 1.00 87.44 174 LEU A N 1
ATOM 1343 C CA . LEU A 1 174 ? 49.569 -18.168 1.301 1.00 87.44 174 LEU A CA 1
ATOM 1344 C C . LEU A 1 174 ? 50.698 -18.825 0.487 1.00 87.44 174 LEU A C 1
ATOM 1346 O O . LEU A 1 174 ? 51.313 -19.789 0.935 1.00 87.44 174 LEU A O 1
ATOM 1350 N N . ARG A 1 175 ? 51.021 -18.275 -0.695 1.00 85.94 175 ARG A N 1
ATOM 1351 C CA . ARG A 1 175 ? 52.124 -18.765 -1.537 1.00 85.94 175 ARG A CA 1
ATOM 1352 C C . ARG A 1 175 ? 53.502 -18.544 -0.904 1.00 85.94 175 ARG A C 1
ATOM 1354 O O . ARG A 1 175 ? 54.364 -19.402 -1.071 1.00 85.94 175 ARG A O 1
ATOM 1361 N N . CYS A 1 176 ? 53.735 -17.415 -0.231 1.00 86.56 176 CYS A N 1
ATOM 1362 C CA . CYS A 1 176 ? 55.006 -17.179 0.460 1.00 86.56 176 CYS A CA 1
ATOM 1363 C C . CYS A 1 176 ? 55.118 -18.053 1.713 1.00 86.56 176 CYS A C 1
ATOM 1365 O O . CYS A 1 176 ? 56.145 -18.702 1.904 1.00 86.56 176 CYS A O 1
ATOM 1367 N N . GLN A 1 177 ? 54.037 -18.155 2.493 1.00 86.75 177 GLN A N 1
ATOM 1368 C CA . GLN A 1 177 ? 53.995 -18.964 3.710 1.00 86.75 177 GLN A CA 1
ATOM 1369 C C . GLN A 1 177 ? 54.276 -20.447 3.429 1.00 86.75 177 GLN A C 1
ATOM 1371 O O . GLN A 1 177 ? 55.112 -21.043 4.100 1.00 86.75 177 GLN A O 1
ATOM 1376 N N . GLY A 1 178 ? 53.678 -21.021 2.377 1.00 85.19 178 GLY A N 1
ATOM 1377 C CA . GLY A 1 178 ? 53.953 -22.405 1.961 1.00 85.19 178 GLY A CA 1
ATOM 1378 C C . GLY A 1 178 ? 55.389 -22.655 1.478 1.00 85.19 178 GLY A C 1
ATOM 1379 O O . GLY A 1 178 ? 55.790 -23.800 1.317 1.00 85.19 178 GLY A O 1
ATOM 1380 N N . ARG A 1 179 ? 56.174 -21.594 1.247 1.00 84.38 179 ARG A N 1
ATOM 1381 C CA . ARG A 1 179 ? 57.603 -21.658 0.899 1.00 84.38 179 ARG A CA 1
ATOM 1382 C C . ARG A 1 179 ? 58.520 -21.296 2.075 1.00 84.38 179 ARG A C 1
ATOM 1384 O O . ARG A 1 179 ? 59.723 -21.173 1.866 1.00 84.38 179 ARG A O 1
ATOM 1391 N N . GLY A 1 180 ? 57.975 -21.072 3.275 1.00 83.50 180 GLY A N 1
ATOM 1392 C CA . GLY A 1 180 ? 58.738 -20.598 4.436 1.00 83.50 180 GLY A CA 1
ATOM 1393 C C . GLY A 1 180 ? 59.295 -19.177 4.270 1.00 83.50 180 GLY A C 1
ATOM 1394 O O . GLY A 1 180 ? 60.317 -18.838 4.859 1.00 83.50 180 GLY A O 1
ATOM 1395 N N . LEU A 1 181 ? 58.664 -18.357 3.422 1.00 88.12 181 LEU A N 1
ATOM 1396 C CA . LEU A 1 181 ? 59.068 -16.982 3.117 1.00 88.12 181 LEU A CA 1
ATOM 1397 C C . LEU A 1 181 ? 58.020 -15.990 3.633 1.00 88.12 181 LEU A C 1
ATOM 1399 O O . LEU A 1 181 ? 56.826 -16.288 3.655 1.00 88.12 181 LEU A O 1
ATOM 1403 N N . GLU A 1 182 ? 58.448 -14.773 3.957 1.00 87.12 182 GLU A N 1
ATOM 1404 C CA . GLU A 1 182 ? 57.557 -13.698 4.393 1.00 87.12 182 GLU A CA 1
ATOM 1405 C C . GLU A 1 182 ? 57.170 -12.792 3.216 1.00 87.12 182 GLU A C 1
ATOM 1407 O O . GLU A 1 182 ? 57.996 -12.454 2.364 1.00 87.12 182 GLU A O 1
ATOM 1412 N N . LEU A 1 183 ? 55.894 -12.409 3.133 1.00 87.94 183 LEU A N 1
ATOM 1413 C CA . LEU A 1 183 ? 55.402 -11.504 2.096 1.00 87.94 183 LEU A CA 1
ATOM 1414 C C . LEU A 1 183 ? 55.624 -10.051 2.528 1.00 87.94 183 LEU A C 1
ATOM 1416 O O . LEU A 1 183 ? 55.029 -9.601 3.501 1.00 87.94 183 LEU A O 1
ATOM 1420 N N . ASN A 1 184 ? 56.384 -9.282 1.749 1.00 85.56 184 ASN A N 1
ATOM 1421 C CA . ASN A 1 184 ? 56.477 -7.841 1.967 1.00 85.56 184 ASN A CA 1
ATOM 1422 C C . ASN A 1 184 ? 55.140 -7.153 1.584 1.00 85.56 184 ASN A C 1
ATOM 1424 O O . ASN A 1 184 ? 54.695 -7.315 0.441 1.00 85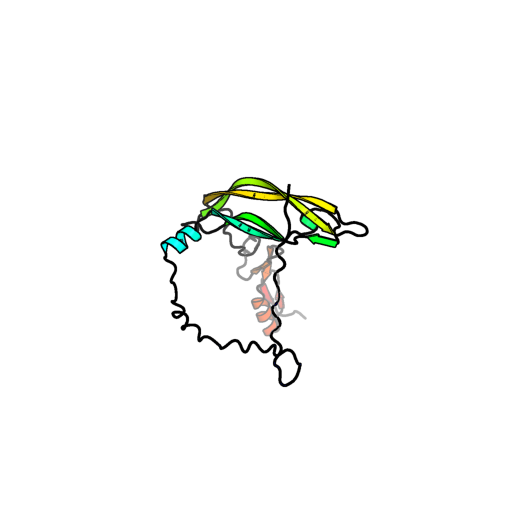.56 184 ASN A O 1
ATOM 1428 N N . PRO A 1 185 ? 54.504 -6.390 2.493 1.00 81.50 185 PRO A N 1
ATOM 1429 C CA . PRO A 1 185 ? 53.159 -5.845 2.291 1.00 81.50 185 PRO A CA 1
ATOM 1430 C C . PRO A 1 185 ? 53.080 -4.698 1.268 1.00 81.50 185 PRO A C 1
ATOM 1432 O O . PRO A 1 185 ? 52.010 -4.488 0.697 1.00 81.50 185 PRO A O 1
ATOM 1435 N N . ASP A 1 186 ? 54.188 -4.008 0.982 1.00 77.06 186 ASP A N 1
ATOM 1436 C CA . ASP A 1 186 ? 54.224 -2.854 0.066 1.00 77.06 186 ASP A CA 1
ATOM 1437 C C . ASP A 1 186 ? 54.579 -3.252 -1.377 1.00 77.06 186 ASP A C 1
ATOM 1439 O O . ASP A 1 186 ? 54.099 -2.668 -2.351 1.00 77.06 186 ASP A O 1
ATOM 1443 N N . THR A 1 187 ? 55.406 -4.289 -1.535 1.00 81.44 187 THR A N 1
ATOM 1444 C CA . THR A 1 187 ? 55.884 -4.782 -2.844 1.00 81.44 187 THR A CA 1
ATOM 1445 C C . THR A 1 187 ? 55.247 -6.106 -3.270 1.00 81.44 187 THR A C 1
ATOM 1447 O O . THR A 1 187 ? 55.412 -6.537 -4.411 1.00 81.44 187 THR A O 1
ATOM 1450 N N . CYS A 1 188 ? 54.539 -6.786 -2.363 1.00 86.25 188 CYS A N 1
ATOM 1451 C CA . CYS A 1 188 ? 53.936 -8.104 -2.573 1.00 86.25 188 CYS A CA 1
ATOM 1452 C C . CYS A 1 188 ? 54.915 -9.183 -3.062 1.00 86.25 188 CYS A C 1
ATOM 1454 O O . CYS A 1 188 ? 54.516 -10.104 -3.784 1.00 86.25 188 CYS A O 1
ATOM 1456 N N . ARG A 1 189 ? 56.194 -9.077 -2.679 1.00 87.00 189 ARG A N 1
ATOM 1457 C CA . ARG A 1 189 ? 57.246 -10.054 -2.992 1.00 87.00 189 ARG A CA 1
ATOM 1458 C C . ARG A 1 189 ? 57.568 -10.907 -1.770 1.00 87.00 189 ARG A C 1
ATOM 1460 O O . ARG A 1 189 ? 57.632 -10.390 -0.657 1.00 87.00 189 ARG A O 1
ATOM 1467 N N . CYS A 1 190 ? 57.799 -12.200 -1.988 1.00 88.06 190 CYS A N 1
ATOM 1468 C CA . CYS A 1 190 ? 58.288 -13.088 -0.938 1.00 88.06 190 CYS A CA 1
ATOM 1469 C C . CYS A 1 190 ? 59.766 -12.787 -0.666 1.00 88.06 190 CYS A C 1
ATOM 1471 O O . CYS A 1 190 ? 60.565 -12.726 -1.603 1.00 88.06 190 CYS A O 1
ATOM 1473 N N . ARG A 1 191 ? 60.142 -12.633 0.599 1.00 86.31 191 ARG A N 1
ATOM 1474 C CA . ARG A 1 191 ? 61.530 -12.484 1.042 1.00 86.31 191 ARG A CA 1
ATOM 1475 C C . ARG A 1 191 ? 61.844 -13.578 2.058 1.00 86.31 191 ARG A C 1
ATOM 1477 O O . ARG A 1 191 ? 60.957 -14.053 2.762 1.00 86.31 191 ARG A O 1
ATOM 1484 N N . LYS A 1 192 ? 63.107 -14.005 2.109 1.00 83.94 192 LYS A N 1
ATOM 1485 C CA . LYS A 1 192 ? 63.574 -14.891 3.181 1.00 83.94 192 LYS A CA 1
ATOM 1486 C C . LYS A 1 192 ? 63.501 -14.124 4.494 1.00 83.94 192 LYS A C 1
ATOM 1488 O O . LYS A 1 192 ? 63.900 -12.958 4.525 1.00 83.94 192 LYS A O 1
ATOM 1493 N N . LEU A 1 193 ? 63.010 -14.782 5.539 1.00 72.06 193 LEU A N 1
ATOM 1494 C CA . LEU A 1 193 ? 63.090 -14.256 6.892 1.00 72.06 193 LEU A CA 1
ATOM 1495 C C . LEU A 1 193 ? 64.581 -14.071 7.203 1.00 72.06 193 LEU A C 1
ATOM 1497 O O . LEU A 1 193 ? 65.333 -15.048 7.210 1.00 72.06 193 LEU A O 1
ATOM 1501 N N . ARG A 1 194 ? 65.036 -12.822 7.345 1.00 65.50 194 ARG A N 1
ATOM 1502 C CA . ARG A 1 194 ? 66.363 -12.569 7.910 1.00 65.50 194 ARG A CA 1
ATOM 1503 C C . ARG A 1 194 ? 66.243 -12.952 9.385 1.00 65.50 194 ARG A C 1
ATOM 1505 O O . ARG A 1 194 ? 65.452 -12.330 10.086 1.00 65.50 194 ARG A O 1
ATOM 1512 N N . ARG A 1 195 ? 66.916 -14.032 9.786 1.00 60.88 195 ARG A N 1
ATOM 1513 C CA . ARG A 1 195 ? 67.249 -14.243 11.197 1.00 60.88 195 ARG A CA 1
ATOM 1514 C C . ARG A 1 195 ? 68.271 -13.196 11.608 1.00 60.88 195 ARG A C 1
ATOM 1516 O O . ARG A 1 195 ? 69.094 -12.844 10.730 1.00 60.88 195 ARG A O 1
#

Nearest PDB structures (foldseek):
  2xac-assembly1_A  TM=8.882E-01  e=3.265E-15  Homo sapiens
  2xac-assembly1_B  TM=9.229E-01  e=7.535E-14  Homo sapiens
  2c7w-assembly1_B  TM=9.045E-01  e=9.972E-14  Homo sapiens
  1wq9-assembly1_B  TM=8.698E-01  e=4.707E-09  Daboia russelii russelii
  1wq8-assembly1_A  TM=8.295E-01  e=8.245E-09  Vipera aspis aspis

Mean predicted aligned error: 20.18 Å

pLDDT: mean 75.81, std 19.86, range [31.41, 96.94]